Protein AF-A0ABF7QBK5-F1 (afdb_monomer_lite)

Secondary structure (DSSP, 8-state):
-----------------------------------------------EEPEEEEEE--SS--EE--SSS-EEEEEEEETTTTEEEEEEEETTS-EEEEEEEES---GGG-EE-TTS-EEEEEETTTTEEEEEETTEEEEEE-SS-------STTSSB-TTSSEEEESSPPEEEESS-TTTT-EEEE-SSSEEEE-SS-EEEE-SSEEEEEEEETTEEEE-S--EEPPTT-EEEEEEEETTEEEEEEES-GGGSEEEET--TTS--HHHHTTHHHHHHHSB--S--EEETTEEEEEEE-SS-TT-EEEEEEEETTEEEEEE-S-TTEEEEEEEEEE-TTS-EEEEEEEETT-SSTTPPEEEEEE-GGG--

Sequence (369 aa):
MSRRLRQSPMVPGAGKHVGLLWRLIRTACILSLGCIPDLALATTSAQSGLRLLWSSNLPGIPQFCYESEPAVIYMQYDAQRKTTSIFKGSLNGEEHLLATVSGNADVRSLSCSQDGRTIVAYDFFQQMLFVLRDTQLATYRLPRFHSFTRVGRYSFLSPDGRRITLPEKPVLVSGPDLMADIAVFPHERHNVFFMERHVYVDDARVIQRFVPAHDGWIKDGGEIRLPKDFSSTEIVRCGDREVASLVGVETSRYVALGDGSGAQDWLAQIGVRKLFRRYNVPFLINGDYGICAFPLLDHRRWRTTLGIARIDRTGVRTFSLPYPEFEVSNDNVSFSKDGCYLLLQGTWSGGEVSGNTHLLAVQVPECSR

Foldseek 3Di:
DDDDDDDDDDDDDDDDDDDDDDDDDDDDDDDDDDPPPPPPDPPPPDFQAWFFQDKDLDPADWDFAAQPATWIWFWDADPVQQKIWIWIAHSNGDIDTLDIGHHDWHSLQWAYAQNSFWTWTAHQVQQKIWIGGNRWIWIWHDPDRDDDDQLARQQAAANHRQEGEDLDDTHTDDTDCPCPRHAYDRDDDWGWHHDPAWIWTWPQQWIWIWGDDPVGIDTDDDTDGDPHPKTFSYWAAAAPWIKTQIPDDQLPRIATPPQPPPRDGVCVVLCVNVLVVQFRDARDFHYDLNKTKFFGHHPVHRQFGQWMWIGHNVGIDIHGYPDSQWGFPPRDWDARNVSFWIWTWTDGNDDPDPDRIMITIIGRVVPPD

Radius of gyration: 26.24 Å; chains: 1; bounding box: 82×82×64 Å

Structure (mmCIF, N/CA/C/O backbone):
data_AF-A0ABF7QBK5-F1
#
_entry.id   AF-A0ABF7QBK5-F1
#
loop_
_atom_site.group_PDB
_atom_site.id
_atom_site.type_symbol
_atom_site.label_atom_id
_atom_site.label_alt_id
_atom_site.label_comp_id
_atom_site.label_asym_id
_atom_site.label_entity_id
_atom_site.label_seq_id
_atom_site.pdbx_PDB_ins_code
_atom_site.Cartn_x
_atom_site.Cartn_y
_atom_site.Cartn_z
_atom_site.occupancy
_atom_site.B_iso_or_equiv
_atom_site.auth_seq_id
_atom_site.auth_comp_id
_atom_site.auth_asym_id
_atom_site.auth_atom_id
_atom_site.pdbx_PDB_model_num
ATOM 1 N N . MET A 1 1 ? 48.095 40.008 -24.737 1.00 36.91 1 MET A N 1
ATOM 2 C CA . MET A 1 1 ? 48.239 41.325 -25.398 1.00 36.91 1 MET A CA 1
ATOM 3 C C . MET A 1 1 ? 47.212 41.444 -26.523 1.00 36.91 1 MET A C 1
ATOM 5 O O . MET A 1 1 ? 47.091 40.507 -27.294 1.00 36.91 1 MET A O 1
ATOM 9 N N . SER A 1 2 ? 46.470 42.562 -26.534 1.00 34.88 2 SER A N 1
ATOM 10 C CA . SER A 1 2 ? 45.555 43.124 -27.562 1.00 34.88 2 SER A CA 1
ATOM 11 C C . SER A 1 2 ? 44.498 42.213 -28.210 1.00 34.88 2 SER A C 1
ATOM 13 O O . SER A 1 2 ? 44.783 41.463 -29.132 1.00 34.88 2 SER A O 1
ATOM 15 N N . ARG A 1 3 ? 43.250 42.193 -27.711 1.00 36.28 3 ARG A N 1
ATOM 16 C CA . ARG A 1 3 ? 42.108 43.086 -28.063 1.00 36.28 3 ARG A CA 1
ATOM 17 C C . ARG A 1 3 ? 41.890 43.300 -29.573 1.00 36.28 3 ARG A C 1
ATOM 19 O O . ARG A 1 3 ? 42.605 44.073 -30.200 1.00 36.28 3 ARG A O 1
ATOM 26 N N . ARG A 1 4 ? 40.776 42.765 -30.091 1.00 36.81 4 ARG A N 1
ATOM 27 C CA . ARG A 1 4 ? 39.977 43.409 -31.148 1.00 36.81 4 ARG A CA 1
ATOM 28 C C . ARG A 1 4 ? 38.516 43.479 -30.714 1.00 36.81 4 ARG A C 1
ATOM 30 O O . ARG A 1 4 ? 37.865 42.462 -30.504 1.00 36.81 4 ARG A O 1
ATOM 37 N N . LEU A 1 5 ? 38.060 44.716 -30.562 1.00 36.06 5 LEU A N 1
ATOM 38 C CA . LEU A 1 5 ? 36.674 45.132 -30.396 1.00 36.06 5 LEU A CA 1
ATOM 39 C C . LEU A 1 5 ? 35.932 44.959 -31.729 1.00 36.06 5 LEU A C 1
ATOM 41 O O . LEU A 1 5 ? 36.461 45.330 -32.776 1.00 36.06 5 LEU A O 1
ATOM 45 N N . ARG A 1 6 ? 34.694 44.462 -31.683 1.00 40.03 6 ARG A N 1
ATOM 46 C CA . ARG A 1 6 ? 33.680 44.739 -32.706 1.00 40.03 6 ARG A CA 1
ATOM 47 C C . ARG A 1 6 ? 32.556 45.525 -32.041 1.00 40.03 6 ARG A C 1
ATOM 49 O O . ARG A 1 6 ? 31.925 45.040 -31.110 1.00 40.03 6 ARG A O 1
ATOM 56 N N . GLN A 1 7 ? 32.371 46.748 -32.519 1.00 39.72 7 GLN A N 1
ATOM 57 C CA . GLN A 1 7 ? 31.198 47.591 -32.308 1.00 39.72 7 GLN A CA 1
ATOM 58 C C . GLN A 1 7 ? 30.203 47.354 -33.450 1.00 39.72 7 GLN A C 1
ATOM 60 O O . GLN A 1 7 ? 30.639 47.094 -34.572 1.00 39.72 7 GLN A O 1
ATOM 65 N N . SER A 1 8 ? 28.905 47.498 -33.167 1.00 35.09 8 SER A N 1
ATOM 66 C CA . SER A 1 8 ? 27.830 48.054 -34.025 1.00 35.09 8 SER A CA 1
ATOM 67 C C . SER A 1 8 ? 26.482 47.933 -33.271 1.00 35.09 8 SER A C 1
ATOM 69 O O . SER A 1 8 ? 26.400 47.114 -32.359 1.00 35.09 8 SER A O 1
ATOM 71 N N . PRO A 1 9 ? 25.433 48.717 -33.584 1.00 47.59 9 PRO A N 1
ATOM 72 C CA . PRO A 1 9 ? 25.274 50.110 -33.163 1.00 47.59 9 PRO A CA 1
ATOM 73 C C . PRO A 1 9 ? 23.938 50.369 -32.420 1.00 47.59 9 PRO A C 1
ATOM 75 O O . PRO A 1 9 ? 23.025 49.548 -32.416 1.00 47.59 9 PRO A O 1
ATOM 78 N N . MET A 1 10 ? 23.826 51.554 -31.811 1.00 36.75 10 MET A N 1
ATOM 79 C CA . MET A 1 10 ? 22.555 52.198 -31.437 1.00 36.75 10 MET A CA 1
ATOM 80 C C . MET A 1 10 ? 21.819 52.713 -32.684 1.00 36.75 10 MET A C 1
ATOM 82 O O . MET A 1 10 ? 22.488 53.112 -33.632 1.00 36.75 10 MET A O 1
ATOM 86 N N . VAL A 1 11 ? 20.482 52.811 -32.625 1.00 38.06 11 VAL A N 1
ATOM 87 C CA . VAL A 1 11 ? 19.669 54.011 -32.962 1.00 38.06 11 VAL A CA 1
ATOM 88 C C . VAL A 1 11 ? 18.176 53.741 -32.630 1.00 38.06 11 VAL A C 1
ATOM 90 O O . VAL A 1 11 ? 17.769 52.580 -32.596 1.00 38.06 11 VAL A O 1
ATOM 93 N N . PRO A 1 12 ? 17.381 54.784 -32.299 1.00 48.56 12 PRO A N 1
ATOM 94 C CA . PRO A 1 12 ? 16.174 54.726 -31.471 1.00 48.56 12 PRO A CA 1
ATOM 95 C C . PRO A 1 12 ? 14.869 54.932 -32.266 1.00 48.56 12 PRO A C 1
ATOM 97 O O . PRO A 1 12 ? 14.894 55.254 -33.450 1.00 48.56 12 PRO A O 1
ATOM 100 N N . GLY A 1 13 ? 13.713 54.833 -31.599 1.00 32.44 13 GLY A N 1
ATOM 101 C CA . GLY A 1 13 ? 12.440 55.242 -32.201 1.00 32.44 13 GLY A CA 1
ATOM 102 C C . GLY A 1 13 ? 11.237 55.106 -31.276 1.00 32.44 13 GLY A C 1
ATOM 103 O O . GLY A 1 13 ? 10.595 54.064 -31.230 1.00 32.44 13 GLY A O 1
ATOM 104 N N . ALA A 1 14 ? 10.926 56.180 -30.552 1.00 40.38 14 ALA A N 1
ATOM 105 C CA . ALA A 1 14 ? 9.641 56.383 -29.897 1.00 40.38 14 ALA A CA 1
ATOM 106 C C . ALA A 1 14 ? 8.561 56.727 -30.940 1.00 40.38 14 ALA A C 1
ATOM 108 O O . ALA A 1 14 ? 8.808 57.527 -31.839 1.00 40.38 14 ALA A O 1
ATOM 109 N N . GLY A 1 15 ? 7.349 56.191 -30.779 1.00 32.03 15 GLY A N 1
ATOM 110 C CA . GLY A 1 15 ? 6.191 56.537 -31.606 1.00 32.03 15 GLY A CA 1
ATOM 111 C C . GLY A 1 15 ? 4.880 56.169 -30.917 1.00 32.03 15 GLY A C 1
ATOM 112 O O . GLY A 1 15 ? 4.504 55.005 -30.856 1.00 32.03 15 GLY A O 1
ATOM 113 N N . LYS A 1 16 ? 4.217 57.186 -30.361 1.00 40.16 16 LYS A N 1
ATOM 114 C CA . LYS A 1 16 ? 2.877 57.166 -29.755 1.00 40.16 16 LYS A CA 1
ATOM 115 C C . LYS A 1 16 ? 1.810 56.838 -30.805 1.00 40.16 16 LYS A C 1
ATOM 117 O O . LYS A 1 16 ? 1.904 57.405 -31.881 1.00 40.16 16 LYS A O 1
ATOM 122 N N . HIS A 1 17 ? 0.734 56.132 -30.442 1.00 36.12 17 HIS A N 1
ATOM 123 C CA . HIS A 1 17 ? -0.619 56.469 -30.913 1.00 36.12 17 HIS A CA 1
ATOM 124 C C . HIS A 1 17 ? -1.699 56.053 -29.901 1.00 36.12 17 HIS A C 1
ATOM 126 O O . HIS A 1 17 ? -1.786 54.909 -29.466 1.00 36.12 17 HIS A O 1
ATOM 132 N N . VAL A 1 18 ? -2.499 57.053 -29.537 1.00 37.97 18 VAL A N 1
ATOM 133 C CA . VAL A 1 18 ? -3.749 57.026 -28.770 1.00 37.97 18 VAL A CA 1
ATOM 134 C C . VAL A 1 18 ? -4.895 57.179 -29.782 1.00 37.97 18 VAL A C 1
ATOM 136 O O . VAL A 1 18 ? -4.751 57.957 -30.722 1.00 37.97 18 VAL A O 1
ATOM 139 N N . GLY A 1 19 ? -6.025 56.494 -29.574 1.00 31.19 19 GLY A N 1
ATOM 140 C CA . GLY A 1 19 ? -7.278 56.668 -30.337 1.00 31.19 19 GLY A CA 1
ATOM 141 C C . GLY A 1 19 ? -8.153 55.410 -30.238 1.00 31.19 19 GLY A C 1
ATOM 142 O O . GLY A 1 19 ? -7.860 54.425 -30.895 1.00 31.19 19 GLY A O 1
ATOM 143 N N . LEU A 1 20 ? -9.024 55.245 -29.239 1.00 34.94 20 LEU A N 1
ATOM 144 C CA . LEU A 1 20 ? -10.363 55.827 -29.043 1.00 34.94 20 LEU A CA 1
ATOM 145 C C . LEU A 1 20 ? -11.452 55.282 -30.002 1.00 34.94 20 LEU A C 1
ATOM 147 O O . LEU A 1 20 ? -11.427 55.553 -31.193 1.00 34.94 20 LEU A O 1
ATOM 151 N N . LEU A 1 21 ? -12.439 54.608 -29.386 1.00 34.03 21 LEU A N 1
ATOM 152 C CA . LEU A 1 21 ? -13.865 54.486 -29.743 1.00 34.03 21 LEU A CA 1
ATOM 153 C C . LEU A 1 21 ? -14.265 53.991 -31.146 1.00 34.03 21 LEU A C 1
ATOM 155 O O . LEU A 1 21 ? -14.197 54.762 -32.085 1.00 34.03 21 LEU A O 1
ATOM 159 N N . TRP A 1 22 ? -14.943 52.835 -31.220 1.00 28.66 22 TRP A N 1
ATOM 160 C CA . TRP A 1 22 ? -16.208 52.690 -31.967 1.00 28.66 22 TRP A CA 1
ATOM 161 C C . TRP A 1 22 ? -17.151 51.720 -31.230 1.00 28.66 22 TRP A C 1
ATOM 163 O O . TRP A 1 22 ? -16.751 50.661 -30.750 1.00 28.66 22 TRP A O 1
ATOM 173 N N . ARG A 1 23 ? -18.405 52.153 -31.075 1.00 36.84 23 ARG A N 1
ATOM 174 C CA . ARG A 1 23 ? -19.515 51.527 -30.342 1.00 36.84 23 ARG A CA 1
ATOM 175 C C . ARG A 1 23 ? -20.444 50.772 -31.312 1.00 36.84 23 ARG A C 1
ATOM 177 O O . ARG A 1 23 ? -20.723 51.284 -32.384 1.00 36.84 23 ARG A O 1
ATOM 184 N N . LEU A 1 24 ? -21.027 49.676 -30.807 1.00 35.66 24 LEU A N 1
ATOM 185 C CA . LEU A 1 24 ? -22.428 49.218 -30.954 1.00 35.66 24 LEU A CA 1
ATOM 186 C C . LEU A 1 24 ? -23.030 48.891 -32.343 1.00 35.66 24 LEU A C 1
ATOM 188 O O . LEU A 1 24 ? -23.417 49.793 -33.073 1.00 35.66 24 LEU A O 1
ATOM 192 N N . ILE A 1 25 ? -23.374 47.605 -32.532 1.00 39.72 25 ILE A N 1
ATOM 193 C CA . ILE A 1 25 ? -24.639 47.109 -33.136 1.00 39.72 25 ILE A CA 1
ATOM 194 C C . ILE A 1 25 ? -25.076 45.874 -32.305 1.00 39.72 25 ILE A C 1
ATOM 196 O O . ILE A 1 25 ? -24.411 44.846 -32.343 1.00 39.72 25 ILE A O 1
ATOM 200 N N . ARG A 1 26 ? -25.909 46.029 -31.259 1.00 35.19 26 ARG A N 1
ATOM 201 C CA . ARG A 1 26 ? -27.346 45.644 -31.151 1.00 35.19 26 ARG A CA 1
ATOM 202 C C . ARG A 1 26 ? -27.804 44.453 -32.028 1.00 35.19 26 ARG A C 1
ATOM 204 O O . ARG A 1 26 ? -27.865 44.591 -33.235 1.00 35.19 26 ARG A O 1
ATOM 211 N N . THR A 1 27 ? -28.010 43.252 -31.469 1.00 43.38 27 THR A N 1
ATOM 212 C CA . THR A 1 27 ? -29.278 42.685 -30.916 1.00 43.38 27 THR A CA 1
ATOM 213 C C . THR A 1 27 ? -30.219 42.029 -31.951 1.00 43.38 27 THR A C 1
ATOM 215 O O . THR A 1 27 ? -30.878 42.755 -32.683 1.00 43.38 27 THR A O 1
ATOM 218 N N . ALA A 1 28 ? -30.342 40.685 -31.916 1.00 36.06 28 ALA A N 1
ATOM 219 C CA . ALA A 1 28 ? -31.560 39.847 -32.116 1.00 36.06 28 ALA A CA 1
ATOM 220 C C . ALA A 1 28 ? -31.147 38.345 -32.184 1.00 36.06 28 ALA A C 1
ATOM 222 O O . ALA A 1 28 ? -30.473 37.948 -33.124 1.00 36.06 28 ALA A O 1
ATOM 223 N N . CYS A 1 29 ? -31.221 37.548 -31.106 1.00 38.44 29 CYS A N 1
ATOM 224 C CA . CYS A 1 29 ? -32.334 36.661 -30.687 1.00 38.44 29 CYS A CA 1
ATOM 225 C C . CYS A 1 29 ? -32.932 35.756 -31.784 1.00 38.44 29 CYS A C 1
ATOM 227 O O . CYS A 1 29 ? -33.581 36.284 -32.673 1.00 38.44 29 CYS A O 1
ATOM 229 N N . ILE A 1 30 ? -32.768 34.426 -31.634 1.00 41.78 30 ILE A N 1
ATOM 230 C CA . ILE A 1 30 ? -33.710 33.295 -31.879 1.00 41.78 30 ILE A CA 1
ATOM 231 C C . ILE A 1 30 ? -32.937 32.014 -31.462 1.00 41.78 30 ILE A C 1
ATOM 233 O O . ILE A 1 30 ? -31.936 31.666 -32.072 1.00 41.78 30 ILE A O 1
ATOM 237 N N . LEU A 1 31 ? -33.139 31.502 -30.242 1.00 43.53 31 LEU A N 1
ATOM 238 C CA . LEU A 1 31 ? -33.998 30.346 -29.926 1.00 43.53 31 LEU A CA 1
ATOM 239 C C . LEU A 1 31 ? -33.575 29.031 -30.613 1.00 43.53 31 LEU A C 1
ATOM 241 O O . LEU A 1 31 ? -34.083 28.678 -31.670 1.00 43.53 31 LEU A O 1
ATOM 245 N N . SER A 1 32 ? -32.758 28.242 -29.914 1.00 44.19 32 SER A N 1
ATOM 246 C CA . SER A 1 32 ? -32.870 26.780 -29.939 1.00 44.19 32 SER A CA 1
ATOM 247 C C . SER A 1 32 ? -32.580 26.228 -28.545 1.00 44.19 32 SER A C 1
ATOM 249 O O . SER A 1 32 ? -31.511 26.443 -27.976 1.00 44.19 32 SER A O 1
ATOM 251 N N . LEU A 1 33 ? -33.613 25.591 -27.997 1.00 42.03 33 LEU A N 1
ATOM 252 C CA . LEU A 1 33 ? -33.697 24.932 -26.703 1.00 42.03 33 LEU A CA 1
ATOM 253 C C . LEU A 1 33 ? -32.572 23.909 -26.488 1.00 42.03 33 LEU A C 1
ATOM 255 O O . LEU A 1 33 ? -32.222 23.185 -27.416 1.00 42.03 33 LEU A O 1
ATOM 259 N N . GLY A 1 34 ? -32.107 23.784 -25.239 1.00 36.25 34 GLY A N 1
ATOM 260 C CA . GLY A 1 34 ? -31.361 22.600 -24.801 1.00 36.25 34 GLY A CA 1
ATOM 261 C C . GLY A 1 34 ? -30.122 22.825 -23.935 1.00 36.25 34 GLY A C 1
ATOM 262 O O . GLY A 1 34 ? -29.216 22.004 -23.995 1.00 36.25 34 GLY A O 1
ATOM 263 N N . CYS A 1 35 ? -30.037 23.887 -23.125 1.00 34.88 35 CYS A N 1
ATOM 264 C CA . CYS A 1 35 ? -29.053 23.903 -22.038 1.00 34.88 35 CYS A CA 1
ATOM 265 C C . CYS A 1 35 ? -29.512 22.930 -20.945 1.00 34.88 35 CYS A C 1
ATOM 267 O O . CYS A 1 35 ? -30.321 23.300 -20.098 1.00 34.88 35 CYS A O 1
ATOM 269 N N . ILE A 1 36 ? -29.012 21.693 -20.972 1.00 42.78 36 ILE A N 1
ATOM 270 C CA . ILE A 1 36 ? -29.001 20.817 -19.796 1.00 42.78 36 ILE A CA 1
ATOM 271 C C . ILE A 1 36 ? -27.968 21.417 -18.834 1.00 42.78 36 ILE A C 1
ATOM 273 O O . ILE A 1 36 ? -26.786 21.465 -19.185 1.00 42.78 36 ILE A O 1
ATOM 277 N N . PRO A 1 37 ? -28.353 21.919 -17.650 1.00 42.19 37 PRO A N 1
ATOM 278 C CA . PRO A 1 37 ? -27.392 22.389 -16.677 1.00 42.19 37 PRO A CA 1
ATOM 279 C C . PRO A 1 37 ? -26.986 21.202 -15.801 1.00 42.19 37 PRO A C 1
ATOM 281 O O . PRO A 1 37 ? -27.376 21.140 -14.645 1.00 42.19 37 PRO A O 1
ATOM 284 N N . ASP A 1 38 ? -26.167 20.284 -16.311 1.00 38.72 38 ASP A N 1
ATOM 285 C CA . ASP A 1 38 ? -25.455 19.331 -15.443 1.00 38.72 38 ASP A CA 1
ATOM 286 C C . ASP A 1 38 ? -24.134 19.950 -14.968 1.00 38.72 38 ASP A C 1
ATOM 288 O O . ASP A 1 38 ? -23.046 19.390 -15.063 1.00 38.72 38 ASP A O 1
ATOM 292 N N . LEU A 1 39 ? -24.234 21.159 -14.414 1.00 39.41 39 LEU A N 1
ATOM 293 C CA . LEU A 1 39 ? -23.298 21.604 -13.394 1.00 39.41 39 LEU A CA 1
ATOM 294 C C . LEU A 1 39 ? -23.852 21.072 -12.081 1.00 39.41 39 LEU A C 1
ATOM 296 O O . LEU A 1 39 ? -24.553 21.774 -11.351 1.00 39.41 39 LEU A O 1
ATOM 300 N N . ALA A 1 40 ? -23.526 19.810 -11.799 1.00 40.81 40 ALA A N 1
ATOM 301 C CA . ALA A 1 40 ? -23.544 19.274 -10.452 1.00 40.81 40 ALA A CA 1
ATOM 302 C C . ALA A 1 40 ? -22.624 20.163 -9.603 1.00 40.81 40 ALA A C 1
ATOM 304 O O . ALA A 1 40 ? -21.411 19.970 -9.502 1.00 40.81 40 ALA A O 1
ATOM 305 N N . LEU A 1 41 ? -23.213 21.221 -9.051 1.00 36.75 41 LEU A N 1
ATOM 306 C CA . LEU A 1 41 ? -22.676 21.950 -7.925 1.00 36.75 41 LEU A CA 1
ATOM 307 C C . LEU A 1 41 ? -22.353 20.889 -6.885 1.00 36.75 41 LEU A C 1
ATOM 309 O O . LEU A 1 41 ? -23.255 20.219 -6.389 1.00 36.75 41 LEU A O 1
ATOM 313 N N . ALA A 1 42 ? -21.061 20.725 -6.601 1.00 39.31 42 ALA A N 1
ATOM 314 C CA . ALA A 1 42 ? -20.591 20.053 -5.407 1.00 39.31 42 ALA A CA 1
ATOM 315 C C . ALA A 1 42 ? -21.228 20.782 -4.222 1.00 39.31 42 ALA A C 1
ATOM 317 O O . ALA A 1 42 ? -20.712 21.791 -3.732 1.00 39.31 42 ALA A O 1
ATOM 318 N N . THR A 1 43 ? -22.413 20.320 -3.836 1.00 36.03 43 THR A N 1
ATOM 319 C CA . THR A 1 43 ? -23.043 20.634 -2.575 1.00 36.03 43 THR A CA 1
ATOM 320 C C . THR A 1 43 ? -21.987 20.356 -1.525 1.00 36.03 43 THR A C 1
ATOM 322 O O . THR A 1 43 ? -21.327 19.317 -1.537 1.00 36.03 43 THR A O 1
ATOM 325 N N . THR A 1 44 ? -21.762 21.331 -0.652 1.00 40.75 44 THR A N 1
ATOM 326 C CA . THR A 1 44 ? -21.064 21.122 0.611 1.00 40.75 44 THR A CA 1
ATOM 327 C C . THR A 1 44 ? -21.839 20.049 1.363 1.00 40.75 44 THR A C 1
ATOM 329 O O . THR A 1 44 ? -22.769 20.360 2.105 1.00 40.75 44 THR A O 1
ATOM 332 N N . SER A 1 45 ? -21.530 18.783 1.082 1.00 46.34 45 SER A N 1
ATOM 333 C CA . SER A 1 45 ? -22.102 17.639 1.765 1.00 46.34 45 SER A CA 1
ATOM 334 C C . SER A 1 45 ? -21.797 17.832 3.240 1.00 46.34 45 SER A C 1
ATOM 336 O O . SER A 1 45 ? -20.640 18.082 3.596 1.00 46.34 45 SER A O 1
ATOM 338 N N . ALA A 1 46 ? -22.825 17.765 4.086 1.00 52.19 46 ALA A N 1
ATOM 339 C CA . ALA A 1 46 ? -22.629 17.671 5.524 1.00 52.19 46 ALA A CA 1
ATOM 340 C C . ALA A 1 46 ? -21.545 16.613 5.783 1.00 52.19 46 ALA A C 1
ATOM 342 O O . ALA A 1 46 ? -21.612 15.525 5.209 1.00 52.19 46 ALA A O 1
ATOM 343 N N . GLN A 1 47 ? -20.508 16.961 6.551 1.00 58.94 47 GLN A N 1
ATOM 344 C CA . GLN A 1 47 ? -19.452 16.008 6.879 1.00 58.94 47 GLN A CA 1
ATOM 345 C C . GLN A 1 47 ? -20.095 14.839 7.622 1.00 58.94 47 GLN A C 1
ATOM 347 O O . GLN A 1 47 ? -20.588 14.995 8.738 1.00 58.94 47 GLN A O 1
ATOM 352 N N . SER A 1 48 ? -20.127 13.679 6.977 1.00 70.25 48 SER A N 1
ATOM 353 C CA . SER A 1 48 ? -20.539 12.429 7.597 1.00 70.25 48 SER A CA 1
ATOM 354 C C . SER A 1 48 ? -19.462 12.036 8.607 1.00 70.25 48 SER A C 1
ATOM 356 O O . SER A 1 48 ? -18.300 11.851 8.234 1.00 70.25 48 SER A O 1
ATOM 358 N N . GLY A 1 49 ? -19.833 11.981 9.886 1.00 78.06 49 GLY A N 1
ATOM 359 C CA . GLY A 1 49 ? -18.903 11.678 10.972 1.00 78.06 49 GLY A CA 1
ATOM 360 C C . GLY A 1 49 ? -18.525 10.206 10.986 1.00 78.06 49 GLY A C 1
ATOM 361 O O . GLY A 1 49 ? -19.401 9.347 11.014 1.00 78.06 49 GLY A O 1
ATOM 362 N N . LEU A 1 50 ? -17.228 9.911 10.965 1.00 83.19 50 LEU A N 1
ATOM 363 C CA . LEU A 1 50 ? -16.724 8.542 11.079 1.00 83.19 50 LEU A CA 1
ATOM 364 C C . LEU A 1 50 ? -17.016 7.990 12.480 1.00 83.19 50 LEU A C 1
ATOM 366 O O . LEU A 1 50 ? -16.953 8.725 13.464 1.00 83.19 50 LEU A O 1
ATOM 370 N N . ARG A 1 51 ? -17.302 6.690 12.586 1.00 83.75 51 ARG A N 1
ATOM 371 C CA . ARG A 1 51 ? -17.546 6.014 13.872 1.00 83.75 51 ARG A CA 1
ATOM 372 C C . ARG A 1 51 ? -16.367 5.126 14.243 1.00 83.75 51 ARG A C 1
ATOM 374 O O . ARG A 1 51 ? -15.990 4.280 13.441 1.00 83.75 51 ARG A O 1
ATOM 381 N N . LEU A 1 52 ? -15.833 5.244 15.459 1.00 82.94 52 LEU A N 1
ATOM 382 C CA . LEU A 1 52 ? -14.829 4.294 15.946 1.00 82.94 52 LEU A CA 1
ATOM 383 C C . LEU A 1 52 ? -15.423 2.895 16.090 1.00 82.94 52 LEU A C 1
ATOM 385 O O . LEU A 1 52 ? -16.465 2.723 16.725 1.00 82.94 52 LEU A O 1
ATOM 389 N N . LEU A 1 53 ? -14.737 1.909 15.520 1.00 82.38 53 LEU A N 1
ATOM 390 C CA . LEU A 1 53 ? -15.041 0.496 15.720 1.00 82.38 53 LEU A CA 1
ATOM 391 C C . LEU A 1 53 ? -14.026 -0.156 16.644 1.00 82.38 53 LEU A C 1
ATOM 393 O O . LEU A 1 53 ? -14.396 -0.895 17.549 1.00 82.38 53 LEU A O 1
ATOM 397 N N . TRP A 1 54 ? -12.751 0.132 16.406 1.00 80.88 54 TRP A N 1
ATOM 398 C CA . TRP A 1 54 ? -11.660 -0.539 17.083 1.00 80.88 54 TRP A CA 1
ATOM 399 C C . TRP A 1 54 ? -10.435 0.364 17.146 1.00 80.88 54 TRP A C 1
ATOM 401 O O . TRP A 1 54 ? -10.164 1.135 16.221 1.00 80.88 54 TRP A O 1
ATOM 411 N N . SER A 1 55 ? -9.698 0.257 18.249 1.00 81.25 55 SER A N 1
ATOM 412 C CA . SER A 1 55 ? -8.419 0.928 18.437 1.00 81.25 55 SER A CA 1
ATOM 413 C C . SER A 1 55 ? -7.407 -0.015 19.068 1.00 81.25 55 SER A C 1
ATOM 415 O O . SER A 1 55 ? -7.755 -0.722 20.013 1.00 81.25 55 SER A O 1
ATOM 417 N N . SER A 1 56 ? -6.156 0.021 18.616 1.00 78.25 56 SER A N 1
ATOM 418 C CA . SER A 1 56 ? -5.082 -0.778 19.212 1.00 78.25 56 SER A CA 1
ATOM 419 C C . SER A 1 56 ? -3.728 -0.067 19.170 1.00 78.25 56 SER A C 1
ATOM 421 O O . SER A 1 56 ? -3.501 0.817 18.343 1.00 78.25 56 SER A O 1
ATOM 423 N N . ASN A 1 57 ? -2.823 -0.472 20.064 1.00 77.25 57 ASN A N 1
ATOM 424 C CA . ASN A 1 57 ? -1.441 0.013 20.164 1.00 77.25 57 ASN A CA 1
ATOM 425 C C . ASN A 1 57 ? -0.483 -0.893 19.374 1.00 77.25 57 ASN A C 1
ATOM 427 O O . ASN A 1 57 ? 0.592 -1.247 19.861 1.00 77.25 57 ASN A O 1
ATOM 431 N N . LEU A 1 58 ? -0.904 -1.345 18.189 1.00 71.88 58 LEU A N 1
ATOM 432 C CA . LEU A 1 58 ? -0.122 -2.304 17.414 1.00 71.88 58 LEU A CA 1
ATOM 433 C C . LEU A 1 58 ? 1.205 -1.689 16.954 1.00 71.88 58 LEU A C 1
ATOM 435 O O . LEU A 1 58 ? 1.213 -0.575 16.421 1.00 71.88 58 LEU A O 1
ATOM 439 N N . PRO A 1 59 ? 2.329 -2.411 17.104 1.00 70.38 59 PRO A N 1
ATOM 440 C CA . PRO A 1 59 ? 3.586 -1.990 16.513 1.00 70.38 59 PRO A CA 1
ATOM 441 C C . PRO A 1 59 ? 3.534 -2.106 14.980 1.00 70.38 59 PRO A C 1
ATOM 443 O O . PRO A 1 59 ? 2.838 -2.950 14.414 1.00 70.38 59 PRO A O 1
ATOM 446 N N . GLY A 1 60 ? 4.327 -1.278 14.297 1.00 73.62 60 GLY A N 1
ATOM 447 C CA . GLY A 1 60 ? 4.506 -1.342 12.844 1.00 73.62 60 GLY A CA 1
ATOM 448 C C . GLY A 1 60 ? 3.517 -0.499 12.031 1.00 73.62 60 GLY A C 1
ATOM 449 O O . GLY A 1 60 ? 2.944 0.468 12.529 1.00 73.62 60 GLY A O 1
ATOM 450 N N . ILE A 1 61 ? 3.387 -0.831 10.740 1.00 81.12 61 ILE A N 1
ATOM 451 C CA . ILE A 1 61 ? 2.528 -0.128 9.772 1.00 81.12 61 ILE A CA 1
ATOM 452 C C . ILE A 1 61 ? 1.435 -1.103 9.296 1.00 81.12 61 ILE A C 1
ATOM 454 O O . ILE A 1 61 ? 1.660 -1.855 8.339 1.00 81.12 61 ILE A O 1
ATOM 458 N N . PRO A 1 62 ? 0.282 -1.136 9.983 1.00 87.81 62 PRO A N 1
ATOM 459 C CA . PRO A 1 62 ? -0.808 -2.064 9.701 1.00 87.81 62 PRO A CA 1
ATOM 460 C C . PRO A 1 62 ? -1.426 -1.780 8.330 1.00 87.81 62 PRO A C 1
ATOM 462 O O . PRO A 1 62 ? -1.507 -0.630 7.897 1.00 87.81 62 PRO A O 1
ATOM 465 N N . GLN A 1 63 ? -1.873 -2.827 7.640 1.00 89.62 63 GLN A N 1
ATOM 466 C CA . GLN A 1 63 ? -2.449 -2.720 6.296 1.00 89.62 63 GLN A CA 1
ATOM 467 C C . GLN A 1 63 ? -3.650 -3.636 6.139 1.00 89.62 63 GLN A C 1
ATOM 469 O O . GLN A 1 63 ? -3.616 -4.771 6.607 1.00 89.62 63 GLN A O 1
ATOM 474 N N . PHE A 1 64 ? -4.676 -3.179 5.421 1.00 92.56 64 PHE A N 1
ATOM 475 C CA . PHE A 1 64 ? -5.759 -4.061 4.997 1.00 92.56 64 PHE A CA 1
ATOM 476 C C . PHE A 1 64 ? -5.220 -5.207 4.137 1.00 92.56 64 PHE A C 1
ATOM 478 O O . PHE A 1 64 ? -4.551 -4.977 3.130 1.00 92.56 64 PHE A O 1
ATOM 485 N N . CYS A 1 65 ? -5.543 -6.436 4.530 1.00 94.12 65 CYS A N 1
ATOM 486 C CA . CYS A 1 65 ? -5.144 -7.647 3.828 1.00 94.12 65 CYS A CA 1
ATOM 487 C C . CYS A 1 65 ? -6.124 -8.775 4.149 1.00 94.12 65 CYS A C 1
ATOM 489 O O . CYS A 1 65 ? -6.100 -9.376 5.227 1.00 94.12 65 CYS A O 1
ATOM 491 N N . TYR A 1 66 ? -7.042 -9.021 3.225 1.00 94.75 66 TYR A N 1
ATOM 492 C CA . TYR A 1 66 ? -8.114 -9.988 3.406 1.00 94.75 66 TYR A CA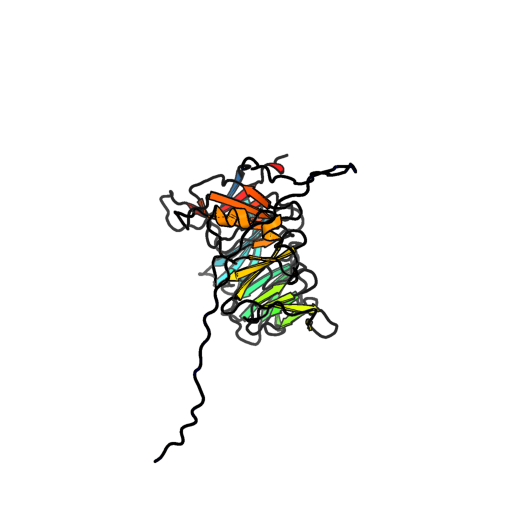 1
ATOM 493 C C . TYR A 1 66 ? -8.722 -10.376 2.068 1.00 94.75 66 TYR A C 1
ATOM 495 O O . TYR A 1 66 ? -8.587 -9.628 1.108 1.00 94.75 66 TYR A O 1
ATOM 503 N N . GLU A 1 67 ? -9.406 -11.515 2.009 1.00 93.12 67 GLU A N 1
ATOM 504 C CA . GLU A 1 67 ? -10.159 -11.942 0.829 1.00 93.12 67 GLU A CA 1
ATOM 505 C C . GLU A 1 67 ? -11.580 -11.373 0.881 1.00 93.12 67 GLU A C 1
ATOM 507 O O . GLU A 1 67 ? -11.920 -10.500 0.076 1.00 93.12 67 GLU A O 1
ATOM 512 N N . SER A 1 68 ? -12.348 -11.799 1.889 1.00 90.56 68 SER A N 1
ATOM 513 C CA . SER A 1 68 ? -13.764 -11.480 2.093 1.00 90.56 68 SER A CA 1
ATOM 514 C C . SER A 1 68 ? -14.003 -10.525 3.268 1.00 90.56 68 SER A C 1
ATOM 516 O O . SER A 1 68 ? -14.489 -9.415 3.066 1.00 90.56 68 SER A O 1
ATOM 518 N N . GLU A 1 69 ? -13.641 -10.930 4.485 1.00 92.88 69 GLU A N 1
ATOM 519 C CA . GLU A 1 69 ? -13.917 -10.167 5.706 1.00 92.88 69 GLU A CA 1
ATOM 520 C C . GLU A 1 69 ? -12.807 -9.157 6.027 1.00 92.88 69 GLU A C 1
ATOM 522 O O . GLU A 1 69 ? -11.636 -9.547 6.046 1.00 92.88 69 GLU A O 1
ATOM 527 N N . PRO A 1 70 ? -13.138 -7.882 6.318 1.00 92.25 70 PRO A N 1
ATOM 528 C CA . PRO A 1 70 ? -12.151 -6.858 6.637 1.00 92.25 70 PRO A CA 1
ATOM 529 C C . PRO A 1 70 ? -11.204 -7.277 7.762 1.00 92.25 70 PRO A C 1
ATOM 531 O O . PRO A 1 70 ? -11.604 -7.493 8.907 1.00 92.25 70 PRO A O 1
ATOM 534 N N . ALA A 1 71 ? -9.920 -7.339 7.426 1.00 93.44 71 ALA A N 1
ATOM 535 C CA . ALA A 1 71 ? -8.856 -7.644 8.365 1.00 93.44 71 ALA A CA 1
ATOM 536 C C . ALA A 1 71 ? -7.588 -6.872 8.009 1.00 93.44 71 ALA A C 1
ATOM 538 O O . ALA A 1 71 ? -7.369 -6.470 6.859 1.00 93.44 71 ALA A O 1
ATOM 539 N N . VAL A 1 72 ? -6.747 -6.684 9.014 1.00 93.06 72 VAL A N 1
ATOM 540 C CA . VAL A 1 72 ? -5.456 -6.020 8.900 1.00 93.06 72 VAL A CA 1
ATOM 541 C C . VAL A 1 72 ? -4.335 -6.998 9.179 1.00 93.06 72 VAL A C 1
ATOM 543 O O . VAL A 1 72 ? -4.488 -7.906 9.987 1.00 93.06 72 VAL A O 1
ATOM 546 N N . ILE A 1 73 ? -3.193 -6.792 8.540 1.00 93.88 73 ILE A N 1
ATOM 547 C CA . ILE A 1 73 ? -1.953 -7.482 8.884 1.00 93.88 73 ILE A CA 1
ATOM 548 C C . ILE A 1 73 ? -0.947 -6.503 9.466 1.00 93.88 73 ILE A C 1
ATOM 550 O O . ILE A 1 73 ? -0.922 -5.327 9.097 1.00 93.88 73 ILE A O 1
ATOM 554 N N . TYR A 1 74 ? -0.110 -7.000 10.365 1.00 92.69 74 TYR A N 1
ATOM 555 C CA . TYR A 1 74 ? 0.978 -6.250 10.984 1.00 92.69 74 TYR A CA 1
ATOM 556 C C . TYR A 1 74 ? 2.097 -7.201 11.416 1.00 92.69 74 TYR A C 1
ATOM 558 O O . TYR A 1 74 ? 1.941 -8.425 11.404 1.00 92.69 74 TYR A O 1
ATOM 566 N N . MET A 1 75 ? 3.245 -6.627 11.773 1.00 93.12 75 MET A N 1
ATOM 567 C CA . MET A 1 75 ? 4.412 -7.372 12.235 1.00 93.12 75 MET A CA 1
ATOM 568 C C . MET A 1 75 ? 4.810 -6.956 13.641 1.00 93.12 75 MET A C 1
ATOM 570 O O . MET A 1 75 ? 4.773 -5.776 13.985 1.00 93.12 75 MET A O 1
ATOM 574 N N . GLN A 1 76 ? 5.272 -7.927 14.419 1.00 93.12 76 GLN A N 1
ATOM 575 C CA . GLN A 1 76 ? 5.818 -7.708 15.750 1.00 93.12 76 GLN A CA 1
ATOM 576 C C . GLN A 1 76 ? 7.160 -8.420 15.881 1.00 93.12 76 GLN A C 1
ATOM 578 O O . GLN A 1 76 ? 7.258 -9.623 15.645 1.00 93.12 76 GLN A O 1
ATOM 583 N N . TYR A 1 77 ? 8.191 -7.673 16.269 1.00 93.19 77 TYR A N 1
ATOM 584 C CA . TYR A 1 77 ? 9.519 -8.218 16.527 1.00 93.19 77 TYR A CA 1
ATOM 585 C C . TYR A 1 77 ? 9.683 -8.572 18.009 1.00 93.19 77 TYR A C 1
ATOM 587 O O . TYR A 1 77 ? 9.488 -7.728 18.884 1.00 93.19 77 TYR A O 1
AT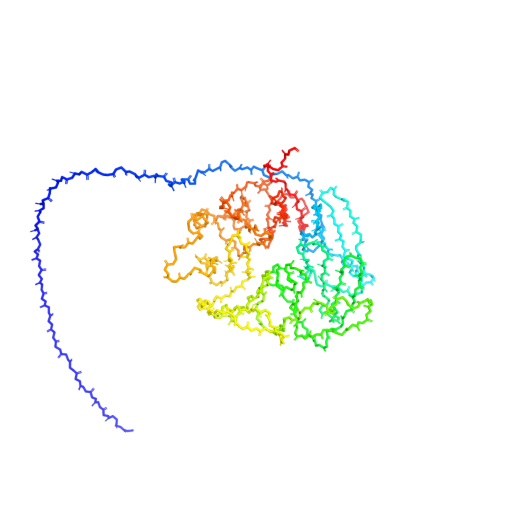OM 595 N N . ASP A 1 78 ? 10.073 -9.813 18.281 1.00 94.88 78 ASP A N 1
ATOM 596 C CA . ASP A 1 78 ? 10.505 -10.284 19.594 1.00 94.88 78 ASP A CA 1
ATOM 597 C C . ASP A 1 78 ? 12.035 -10.214 19.663 1.00 94.88 78 ASP A C 1
ATOM 599 O O . ASP A 1 78 ? 12.746 -11.033 19.076 1.00 94.88 78 ASP A O 1
ATOM 603 N N . ALA A 1 79 ? 12.551 -9.230 20.403 1.00 93.81 79 ALA A N 1
ATOM 604 C CA . ALA A 1 79 ? 13.988 -9.011 20.541 1.00 93.81 79 ALA A CA 1
ATOM 605 C C . ALA A 1 79 ? 14.714 -10.118 21.324 1.00 93.81 79 ALA A C 1
ATOM 607 O O . ALA A 1 79 ? 15.906 -10.331 21.096 1.00 93.81 79 ALA A O 1
ATOM 608 N N . GLN A 1 80 ? 14.026 -10.825 22.229 1.00 96.25 80 GLN A N 1
ATOM 609 C CA . GLN A 1 80 ? 14.625 -11.914 23.005 1.00 96.25 80 GLN A CA 1
ATOM 610 C C . GLN A 1 80 ? 14.816 -13.149 22.128 1.00 96.25 80 GLN A C 1
ATOM 612 O O . GLN A 1 80 ? 15.878 -13.771 22.148 1.00 96.25 80 GLN A O 1
ATOM 617 N N . ARG A 1 81 ? 13.799 -13.480 21.326 1.00 96.75 81 ARG A N 1
ATOM 618 C CA . ARG A 1 81 ? 13.825 -14.629 20.411 1.00 96.75 81 ARG A CA 1
ATOM 619 C C . ARG A 1 81 ? 14.474 -14.317 19.066 1.00 96.75 81 ARG A C 1
ATOM 621 O O . ARG A 1 81 ? 14.834 -15.243 18.348 1.00 96.75 81 ARG A O 1
ATOM 628 N N . LYS A 1 82 ? 14.666 -13.032 18.748 1.00 96.06 82 LYS A N 1
ATOM 629 C CA . LYS A 1 82 ? 15.146 -12.534 17.449 1.00 96.06 82 LYS A CA 1
ATOM 630 C C . LYS A 1 82 ? 14.290 -13.060 16.298 1.00 96.06 82 LYS A C 1
ATOM 632 O O . LYS A 1 82 ? 14.805 -13.564 15.298 1.00 96.06 82 LYS A O 1
ATOM 637 N N . THR A 1 83 ? 12.979 -12.972 16.476 1.00 96.81 83 THR A N 1
ATOM 638 C CA . THR A 1 83 ? 11.982 -13.429 15.505 1.00 96.81 83 THR A CA 1
ATOM 639 C C . THR A 1 83 ? 10.970 -12.333 15.234 1.00 96.81 83 THR A C 1
ATOM 641 O O . THR A 1 83 ? 10.567 -11.628 16.159 1.00 96.81 83 THR A O 1
ATOM 644 N N . THR A 1 84 ? 10.487 -12.252 14.001 1.00 95.94 84 THR A N 1
ATOM 645 C CA . THR A 1 84 ? 9.329 -11.439 13.641 1.00 95.94 84 THR A CA 1
ATOM 646 C C . THR A 1 84 ? 8.116 -12.339 13.446 1.00 95.94 84 THR A C 1
ATOM 648 O O . THR A 1 84 ? 8.163 -13.316 12.701 1.00 95.94 84 THR A O 1
ATOM 651 N N . SER A 1 85 ? 7.011 -11.995 14.095 1.00 96.44 85 SER A N 1
ATOM 652 C CA . SER A 1 85 ? 5.707 -12.618 13.880 1.00 96.44 85 SER A CA 1
ATOM 653 C C . SER A 1 85 ? 4.846 -11.741 12.978 1.00 96.44 85 SER A C 1
ATOM 655 O O . SER A 1 85 ? 4.823 -10.520 13.140 1.00 96.44 85 SER A O 1
ATOM 657 N N . ILE A 1 86 ? 4.140 -12.368 12.040 1.00 95.88 86 ILE A N 1
ATOM 658 C CA . ILE A 1 86 ? 3.147 -11.739 11.167 1.00 95.88 86 ILE A CA 1
ATOM 659 C C . ILE A 1 86 ? 1.771 -12.143 11.684 1.00 95.88 86 ILE A C 1
ATOM 661 O O . ILE A 1 86 ? 1.450 -13.332 11.746 1.00 95.88 86 ILE A O 1
ATOM 665 N N . PHE A 1 87 ? 0.959 -11.155 12.034 1.00 95.25 87 PHE A N 1
ATOM 666 C CA . PHE A 1 87 ? -0.384 -11.353 12.565 1.00 95.25 87 PHE A CA 1
ATOM 667 C C . PHE A 1 87 ? -1.437 -10.848 11.587 1.00 95.25 87 PHE A C 1
ATOM 669 O O . PHE A 1 87 ? -1.182 -9.926 10.811 1.00 95.25 87 PHE A O 1
ATOM 676 N N . LYS A 1 88 ? -2.630 -11.436 11.669 1.00 94.69 88 LYS A N 1
ATOM 677 C CA . LYS A 1 88 ? -3.863 -10.953 11.052 1.00 94.69 88 LYS A CA 1
ATOM 678 C C . LYS A 1 88 ? -4.864 -10.625 12.153 1.00 94.69 88 LYS A C 1
ATOM 680 O O . LYS A 1 88 ? -5.248 -11.517 12.900 1.00 94.69 88 LYS A O 1
ATOM 685 N N . GLY A 1 89 ? -5.272 -9.366 12.242 1.00 91.81 89 GLY A N 1
ATOM 686 C CA . GLY A 1 89 ? -6.296 -8.890 13.168 1.00 91.81 89 GLY A CA 1
ATOM 687 C C . GLY A 1 89 ? -7.594 -8.588 12.429 1.00 91.81 89 GLY A C 1
ATOM 688 O O . GLY A 1 89 ? -7.579 -7.886 11.415 1.00 91.81 89 GLY A O 1
ATOM 689 N N . SER A 1 90 ? -8.720 -9.101 12.905 1.00 91.56 90 SER A N 1
ATOM 690 C CA . SER A 1 90 ? -10.031 -8.674 12.421 1.00 91.56 90 SER A CA 1
ATOM 691 C C . SER A 1 90 ? -10.399 -7.309 13.025 1.00 91.56 90 SER A C 1
ATOM 693 O O . SER A 1 90 ? -9.827 -6.866 14.025 1.00 91.56 90 SER A O 1
ATOM 695 N N . LEU A 1 91 ? -11.398 -6.632 12.455 1.00 87.81 91 LEU A N 1
ATOM 696 C CA . LEU A 1 91 ? -11.876 -5.359 13.014 1.00 87.81 91 LEU A CA 1
ATOM 697 C C . LEU A 1 91 ? -12.683 -5.515 14.319 1.00 87.81 91 LEU A C 1
ATOM 699 O O . LEU A 1 91 ? -13.074 -4.506 14.901 1.00 87.81 91 LEU A O 1
ATOM 703 N N . ASN A 1 92 ? -12.935 -6.748 14.781 1.00 86.12 92 ASN A N 1
ATOM 704 C CA . ASN A 1 92 ? -13.565 -7.017 16.079 1.00 86.12 92 ASN A CA 1
ATOM 705 C C . ASN A 1 92 ? -12.538 -7.186 17.222 1.00 86.12 92 ASN A C 1
ATOM 707 O O . ASN A 1 92 ? -12.935 -7.299 18.380 1.00 86.12 92 ASN A O 1
ATOM 711 N N . GLY A 1 93 ? -11.237 -7.169 16.904 1.00 83.62 93 GLY A N 1
ATOM 712 C CA . GLY A 1 93 ? -10.142 -7.328 17.861 1.00 83.62 93 GLY A CA 1
ATOM 713 C C . GLY A 1 93 ? -9.601 -8.754 18.005 1.00 83.62 93 GLY A C 1
ATOM 714 O O . GLY A 1 93 ? -8.668 -8.952 18.777 1.00 83.62 93 GLY A O 1
ATOM 715 N N . GLU A 1 94 ? -10.141 -9.737 17.283 1.00 91.12 94 GLU A N 1
ATOM 716 C CA . GLU A 1 94 ? -9.571 -11.085 17.209 1.00 91.12 94 GLU A CA 1
ATOM 717 C C . GLU A 1 94 ? -8.268 -11.087 16.399 1.00 91.12 94 GLU A C 1
ATOM 719 O O . GLU A 1 94 ? -8.213 -10.552 15.290 1.00 91.12 94 GLU A O 1
ATOM 724 N N . GLU A 1 95 ? -7.224 -11.712 16.945 1.00 92.00 95 GLU A N 1
ATOM 725 C CA . GLU A 1 95 ? -5.893 -11.777 16.342 1.00 92.00 95 GLU A CA 1
ATOM 726 C C . GLU A 1 95 ? -5.466 -13.227 16.094 1.00 92.00 95 GLU A C 1
ATOM 728 O O . GLU A 1 95 ? -5.557 -14.091 16.968 1.00 92.00 95 GLU A O 1
ATOM 733 N N . HIS A 1 96 ? -4.930 -13.483 14.902 1.00 94.81 96 HIS A N 1
ATOM 734 C CA . HIS A 1 96 ? -4.388 -14.775 14.502 1.00 94.81 96 HIS A CA 1
ATOM 735 C C . HIS A 1 96 ? -2.936 -14.636 14.056 1.00 94.81 96 HIS A C 1
ATOM 737 O O . HIS A 1 96 ? -2.601 -13.806 13.208 1.00 94.81 96 HIS A O 1
ATOM 743 N N . LEU A 1 97 ? -2.068 -15.491 14.593 1.00 96.56 97 LEU A N 1
ATOM 744 C CA . LEU A 1 97 ? -0.701 -15.629 14.105 1.00 96.56 97 LEU A CA 1
ATOM 745 C C . LEU A 1 97 ? -0.722 -16.327 12.740 1.00 96.56 97 LEU A C 1
ATOM 747 O O . LEU A 1 97 ? -1.176 -17.465 12.639 1.00 96.56 97 LEU A O 1
ATOM 751 N N . LEU A 1 98 ? -0.209 -15.662 11.706 1.00 97.25 98 LEU A N 1
ATOM 752 C CA . LEU A 1 98 ? -0.076 -16.248 10.371 1.00 97.25 98 LEU A CA 1
ATOM 753 C C . LEU A 1 98 ? 1.253 -16.987 10.205 1.00 97.25 98 LEU A C 1
ATOM 755 O O . LEU A 1 98 ? 1.299 -18.071 9.633 1.00 97.25 98 LEU A O 1
ATOM 759 N N . ALA A 1 99 ? 2.342 -16.381 10.680 1.00 97.38 99 ALA A N 1
ATOM 760 C CA . ALA A 1 99 ? 3.686 -16.924 10.541 1.00 97.38 99 ALA A CA 1
ATOM 761 C C . ALA A 1 99 ? 4.642 -16.328 11.577 1.00 97.38 99 ALA A C 1
ATOM 763 O O . ALA A 1 99 ? 4.482 -15.185 12.006 1.00 97.38 99 ALA A O 1
ATOM 764 N N . THR A 1 100 ? 5.694 -17.077 11.902 1.00 97.44 100 THR A N 1
ATOM 765 C CA . THR A 1 100 ? 6.860 -16.578 12.637 1.00 97.44 100 THR A CA 1
ATOM 766 C C . THR A 1 100 ? 8.111 -16.870 11.825 1.00 97.44 100 THR A C 1
ATOM 768 O O . THR A 1 100 ? 8.321 -17.999 11.383 1.00 97.44 100 THR A O 1
ATOM 771 N N . VAL A 1 101 ? 8.941 -15.850 11.635 1.00 95.88 101 VAL A N 1
ATOM 772 C CA . VAL A 1 101 ? 10.186 -15.914 10.869 1.00 95.88 101 VAL A CA 1
ATOM 773 C C . VAL A 1 101 ? 11.361 -15.460 11.726 1.00 95.88 101 VAL A C 1
ATOM 775 O O . VAL A 1 101 ? 11.208 -14.651 12.642 1.00 95.88 101 VAL A O 1
ATOM 778 N N . SER A 1 102 ? 12.547 -15.995 11.455 1.00 95.19 102 SER A N 1
ATOM 779 C CA . SER A 1 102 ? 13.777 -15.533 12.101 1.00 95.19 102 SER A CA 1
ATOM 780 C C . SER A 1 102 ? 14.190 -14.163 11.570 1.00 95.19 102 SER A C 1
ATOM 782 O O . SER A 1 102 ? 14.002 -13.877 10.392 1.00 95.19 102 SER A O 1
ATOM 784 N N . GLY A 1 103 ? 14.795 -13.349 12.435 1.00 93.38 103 GLY A N 1
ATOM 785 C CA . GLY A 1 103 ? 15.280 -12.021 12.079 1.00 93.38 103 GLY A CA 1
ATOM 786 C C . GLY A 1 103 ? 14.355 -10.887 12.512 1.00 93.38 103 GLY A C 1
ATOM 787 O O . GLY A 1 103 ? 13.388 -11.094 13.244 1.00 93.38 103 GLY A O 1
ATOM 788 N N . ASN A 1 104 ? 14.717 -9.676 12.102 1.00 92.94 104 ASN A N 1
ATOM 789 C CA . ASN A 1 104 ? 13.993 -8.437 12.359 1.00 92.94 104 ASN A CA 1
ATOM 790 C C . ASN A 1 104 ? 13.502 -7.886 11.018 1.00 92.94 104 ASN A C 1
ATOM 792 O O . ASN A 1 104 ? 14.118 -6.986 10.440 1.00 92.94 104 ASN A O 1
ATOM 796 N N . ALA A 1 105 ? 12.422 -8.475 10.501 1.00 91.19 105 ALA A N 1
ATOM 797 C CA . ALA A 1 105 ? 11.835 -8.031 9.244 1.00 91.19 105 ALA A CA 1
ATOM 798 C C . ALA A 1 105 ? 11.441 -6.549 9.339 1.00 91.19 105 ALA A C 1
ATOM 800 O O . ALA A 1 105 ? 10.823 -6.113 10.315 1.00 91.19 105 ALA A O 1
ATOM 801 N N . ASP A 1 106 ? 11.789 -5.767 8.318 1.00 90.12 106 ASP A N 1
ATOM 802 C CA . ASP A 1 106 ? 11.500 -4.338 8.296 1.00 90.12 106 ASP A CA 1
ATOM 803 C C . ASP A 1 106 ? 9.987 -4.136 8.188 1.00 90.12 106 ASP A C 1
ATOM 805 O O . ASP A 1 106 ? 9.377 -4.533 7.195 1.00 90.12 106 ASP A O 1
ATOM 809 N N . VAL A 1 107 ? 9.368 -3.486 9.178 1.00 87.19 107 VAL A N 1
ATOM 810 C CA . VAL A 1 107 ? 7.916 -3.217 9.202 1.00 87.19 107 VAL A CA 1
ATOM 811 C C . VAL A 1 107 ? 7.408 -2.496 7.955 1.00 87.19 107 VAL A C 1
ATOM 813 O O . VAL A 1 107 ? 6.251 -2.666 7.575 1.00 87.19 107 VAL A O 1
ATOM 816 N N . ARG A 1 108 ? 8.271 -1.733 7.277 1.00 86.06 108 ARG A N 1
ATOM 817 C CA . ARG A 1 108 ? 7.945 -1.027 6.035 1.00 86.06 108 ARG A CA 1
ATOM 818 C C . ARG A 1 108 ? 7.874 -1.965 4.836 1.00 86.06 108 ARG A C 1
ATOM 820 O O . ARG A 1 108 ? 7.277 -1.585 3.843 1.00 86.06 108 ARG A O 1
ATOM 827 N N . SER A 1 109 ? 8.468 -3.154 4.905 1.00 89.81 109 SER A N 1
ATOM 828 C CA . SER A 1 109 ? 8.441 -4.151 3.827 1.00 89.81 109 SER A CA 1
ATOM 829 C C . SER A 1 109 ? 7.173 -4.990 3.784 1.00 89.81 109 SER A C 1
ATOM 831 O O . SER A 1 109 ? 6.909 -5.613 2.760 1.00 89.81 109 SER A O 1
ATOM 833 N N . LEU A 1 110 ? 6.361 -4.985 4.845 1.00 92.88 110 LEU A N 1
ATOM 834 C CA . LEU A 1 110 ? 5.117 -5.744 4.856 1.00 92.88 110 LEU A CA 1
ATOM 835 C C . LEU A 1 110 ? 4.212 -5.269 3.719 1.00 92.88 110 LEU A C 1
ATOM 837 O O . LEU A 1 110 ? 3.831 -4.099 3.674 1.00 92.88 110 LEU A O 1
ATOM 841 N N . SER A 1 111 ? 3.878 -6.170 2.804 1.00 93.44 111 SER A N 1
ATOM 842 C CA . SER A 1 111 ? 3.002 -5.898 1.666 1.00 93.44 111 SER A CA 1
ATOM 843 C C . SER A 1 111 ? 2.048 -7.063 1.460 1.00 93.44 111 SER A C 1
ATOM 845 O O . SER A 1 111 ? 2.388 -8.206 1.761 1.00 93.44 111 SER A O 1
ATOM 847 N N . CYS A 1 112 ? 0.860 -6.774 0.941 1.00 94.81 112 CYS A N 1
ATOM 848 C CA . CYS A 1 112 ? -0.169 -7.773 0.698 1.00 94.81 112 CYS A CA 1
ATOM 849 C C . CYS A 1 112 ? -0.844 -7.552 -0.656 1.00 94.81 112 CYS A C 1
ATOM 851 O O . CYS A 1 112 ? -1.051 -6.409 -1.074 1.00 94.81 112 CYS A O 1
ATOM 853 N N . SER A 1 113 ? -1.167 -8.651 -1.336 1.00 95.56 113 SER A N 1
ATOM 854 C CA . SER A 1 113 ? -1.985 -8.644 -2.541 1.00 95.56 113 SER A CA 1
ATOM 855 C C . SER A 1 113 ? -3.429 -8.266 -2.222 1.00 95.56 113 SER A C 1
ATOM 857 O O . SER A 1 113 ? -3.936 -8.457 -1.118 1.00 95.56 113 SER A O 1
ATOM 859 N N . GLN A 1 114 ? -4.130 -7.743 -3.217 1.00 93.50 114 GLN A N 1
ATOM 860 C CA . GLN A 1 114 ? -5.507 -7.297 -3.085 1.00 93.50 114 GLN A CA 1
ATOM 861 C C . GLN A 1 114 ? -6.483 -8.421 -2.786 1.00 93.50 114 GLN A C 1
ATOM 863 O O . GLN A 1 114 ? -7.537 -8.147 -2.239 1.00 93.50 114 GLN A O 1
ATOM 868 N N . ASP A 1 115 ? -6.185 -9.669 -3.129 1.00 94.25 115 ASP A N 1
ATOM 869 C CA . ASP A 1 115 ? -7.003 -10.817 -2.732 1.00 94.25 115 ASP A CA 1
ATOM 870 C C . ASP A 1 115 ? -6.739 -11.258 -1.282 1.00 94.25 115 ASP A C 1
ATOM 872 O O . ASP A 1 115 ? -7.437 -12.128 -0.776 1.00 94.25 115 ASP A O 1
ATOM 876 N N . GLY A 1 116 ? -5.767 -10.654 -0.591 1.00 95.25 116 GLY A N 1
ATOM 877 C CA . GLY A 1 116 ? -5.397 -11.018 0.773 1.00 95.25 116 GLY A CA 1
ATOM 878 C C . GLY A 1 116 ? -4.633 -12.334 0.890 1.00 95.25 116 GLY A C 1
ATOM 879 O O . GLY A 1 116 ? -4.415 -12.794 2.010 1.00 95.25 116 GLY A O 1
ATOM 880 N N . ARG A 1 117 ? -4.263 -12.960 -0.234 1.00 96.06 117 ARG A N 1
ATOM 881 C CA . ARG A 1 117 ? -3.712 -14.321 -0.257 1.00 96.06 117 ARG A CA 1
ATOM 882 C C . ARG A 1 117 ? -2.197 -14.358 -0.243 1.00 96.06 117 ARG A C 1
ATOM 884 O O . ARG A 1 117 ? -1.642 -15.328 0.253 1.00 96.06 117 ARG A O 1
ATOM 891 N N . THR A 1 118 ? -1.524 -13.346 -0.787 1.00 97.69 118 THR A N 1
ATOM 892 C CA . THR A 1 118 ? -0.059 -13.267 -0.830 1.00 97.69 118 THR A CA 1
ATOM 893 C C . THR A 1 118 ? 0.417 -12.130 0.063 1.00 97.69 118 THR A C 1
ATOM 895 O O . THR A 1 118 ? 0.075 -10.971 -0.160 1.00 97.69 118 THR A O 1
ATOM 898 N N . ILE A 1 119 ? 1.238 -12.458 1.055 1.00 97.12 119 ILE A N 1
ATOM 899 C CA . ILE A 1 119 ? 1.896 -11.514 1.955 1.00 97.12 119 ILE A CA 1
ATOM 900 C C . ILE A 1 119 ? 3.399 -11.668 1.772 1.00 97.12 119 ILE A C 1
ATOM 902 O O . ILE A 1 119 ? 3.922 -12.782 1.760 1.00 97.12 119 ILE A O 1
ATOM 906 N N . VAL A 1 120 ? 4.100 -10.547 1.654 1.00 96.06 120 VAL A N 1
ATOM 907 C CA . VAL A 1 120 ? 5.562 -10.532 1.610 1.00 96.06 120 VAL A CA 1
ATOM 908 C C . VAL A 1 120 ? 6.124 -9.610 2.677 1.00 96.06 120 VAL A C 1
ATOM 910 O O . VAL A 1 120 ? 5.538 -8.575 3.001 1.00 96.06 120 VAL A O 1
ATOM 913 N N . ALA A 1 121 ? 7.270 -9.999 3.218 1.00 94.62 121 ALA A N 1
ATOM 914 C CA . ALA A 1 121 ? 8.061 -9.208 4.148 1.00 94.62 121 ALA A CA 1
ATOM 915 C C . ALA A 1 121 ? 9.548 -9.466 3.893 1.00 94.62 121 ALA A C 1
ATOM 917 O O . ALA A 1 121 ? 9.925 -10.497 3.339 1.00 94.62 121 ALA A O 1
ATOM 918 N N . TYR A 1 122 ? 10.402 -8.536 4.293 1.00 93.62 122 TYR A N 1
ATOM 919 C CA . TYR A 1 122 ? 11.832 -8.582 4.025 1.00 93.62 122 TYR A CA 1
ATOM 920 C C . TYR A 1 122 ? 12.634 -8.149 5.254 1.00 93.62 122 TYR A C 1
ATOM 922 O O . TYR A 1 122 ? 12.414 -7.079 5.823 1.00 93.62 122 TYR A O 1
ATOM 930 N N . ASP A 1 123 ? 13.588 -8.983 5.657 1.00 93.25 123 ASP A N 1
ATOM 931 C CA . ASP A 1 123 ? 14.636 -8.628 6.608 1.00 93.25 123 ASP A CA 1
ATOM 932 C C . ASP A 1 123 ? 15.857 -8.127 5.836 1.00 93.25 123 ASP A C 1
ATOM 934 O O . ASP A 1 123 ? 16.578 -8.900 5.200 1.00 93.25 123 ASP A O 1
ATOM 938 N N . PHE A 1 124 ? 16.103 -6.819 5.913 1.00 88.38 124 PHE A N 1
ATOM 939 C CA . PHE A 1 124 ? 17.215 -6.195 5.205 1.00 88.38 124 PHE A CA 1
ATOM 940 C C . PHE A 1 124 ? 18.586 -6.545 5.797 1.00 88.38 124 PHE A C 1
ATOM 942 O O . PHE A 1 124 ? 19.578 -6.562 5.066 1.00 88.38 124 PHE A O 1
ATOM 949 N N . PHE A 1 125 ? 18.662 -6.809 7.104 1.00 88.50 125 PHE A N 1
ATOM 950 C CA . PHE A 1 125 ? 19.918 -7.134 7.776 1.00 88.50 125 PHE A CA 1
ATOM 951 C C . PHE A 1 125 ? 20.371 -8.544 7.414 1.00 88.50 125 PHE A C 1
ATOM 953 O O . PHE A 1 125 ? 21.560 -8.776 7.201 1.00 88.50 125 PHE A O 1
ATOM 960 N N . GLN A 1 126 ? 19.423 -9.477 7.327 1.00 91.88 126 GLN A N 1
ATOM 961 C CA . GLN A 1 126 ? 19.692 -10.867 6.959 1.00 91.88 126 GLN A CA 1
ATOM 962 C C . GLN A 1 126 ? 19.577 -11.131 5.454 1.00 91.88 126 GLN A C 1
ATOM 964 O O . GLN A 1 126 ? 19.991 -12.196 5.002 1.00 91.88 126 GLN A O 1
ATOM 969 N N . GLN A 1 127 ? 19.059 -10.171 4.680 1.00 92.81 127 GLN A N 1
ATOM 970 C CA . GLN A 1 127 ? 18.775 -10.303 3.245 1.00 92.81 127 GLN A CA 1
ATOM 971 C C . GLN A 1 127 ? 17.797 -11.450 2.958 1.00 92.81 127 GLN A C 1
ATOM 973 O O . GLN A 1 127 ? 17.953 -12.200 1.991 1.00 92.81 127 GLN A O 1
ATOM 978 N N . MET A 1 128 ? 16.792 -11.593 3.823 1.00 95.62 128 MET A N 1
ATOM 979 C CA . MET A 1 128 ? 15.823 -12.682 3.769 1.00 95.62 128 MET A CA 1
ATOM 980 C C . MET A 1 128 ? 14.457 -12.150 3.353 1.00 95.62 128 MET A C 1
ATOM 982 O O . MET A 1 128 ? 13.907 -11.259 3.995 1.00 95.62 128 MET A O 1
ATOM 986 N N . LEU A 1 129 ? 13.911 -12.700 2.272 1.00 95.75 129 LEU A N 1
ATOM 987 C CA . LEU A 1 129 ? 12.544 -12.468 1.822 1.00 95.75 129 LEU A CA 1
ATOM 988 C C . LEU A 1 129 ? 11.651 -13.585 2.356 1.00 95.75 129 LEU A C 1
ATOM 990 O O . LEU A 1 129 ? 11.926 -14.767 2.150 1.00 95.75 129 LEU A O 1
ATOM 994 N N . PHE A 1 130 ? 10.549 -13.201 2.977 1.00 97.06 130 PHE A N 1
ATOM 995 C CA . PHE A 1 130 ? 9.499 -14.096 3.429 1.00 97.06 130 PHE A CA 1
ATOM 996 C C . PHE A 1 130 ? 8.294 -13.927 2.513 1.00 97.06 130 PHE A C 1
ATOM 998 O O . PHE A 1 130 ? 7.824 -12.807 2.306 1.00 97.06 130 PHE A O 1
ATOM 1005 N N . VAL A 1 131 ? 7.800 -15.035 1.973 1.00 97.88 131 VAL A N 1
ATOM 1006 C CA . VAL A 1 131 ? 6.587 -15.082 1.155 1.00 97.88 131 VAL A CA 1
ATOM 1007 C C . VAL A 1 131 ? 5.620 -16.032 1.839 1.00 97.88 131 VAL A C 1
ATOM 1009 O O . VAL A 1 131 ? 5.914 -17.214 1.997 1.00 97.88 131 VAL A O 1
ATOM 1012 N N . LEU A 1 132 ? 4.472 -15.516 2.254 1.00 97.81 132 LEU A N 1
ATOM 1013 C CA . LEU A 1 132 ? 3.348 -16.305 2.733 1.00 97.81 132 LEU A CA 1
ATOM 1014 C C . LEU A 1 132 ? 2.271 -16.277 1.648 1.00 97.81 132 LEU A C 1
ATOM 1016 O O . LEU A 1 132 ? 1.826 -15.198 1.257 1.00 97.81 132 LEU A O 1
ATOM 1020 N N . ARG A 1 133 ? 1.853 -17.443 1.158 1.00 97.38 133 ARG A N 1
ATOM 1021 C CA . ARG A 1 133 ? 0.720 -17.564 0.236 1.00 97.38 133 ARG A CA 1
ATOM 1022 C C . ARG A 1 133 ? -0.280 -18.564 0.779 1.00 97.38 133 ARG A C 1
ATOM 1024 O O . ARG A 1 133 ? 0.081 -19.709 1.041 1.00 97.38 133 ARG A O 1
ATOM 1031 N N . ASP A 1 134 ? -1.523 -18.121 0.929 1.00 93.44 134 ASP A N 1
ATOM 1032 C CA . ASP A 1 134 ? -2.597 -18.857 1.594 1.00 93.44 134 ASP A CA 1
ATOM 1033 C C . ASP A 1 134 ? -2.213 -19.205 3.042 1.00 93.44 134 ASP A C 1
ATOM 1035 O O . ASP A 1 134 ? -2.415 -18.409 3.955 1.00 93.44 134 ASP A O 1
ATOM 1039 N N . THR A 1 135 ? -1.598 -20.367 3.246 1.00 93.81 135 THR A N 1
ATOM 1040 C CA . THR A 1 135 ? -1.094 -20.855 4.540 1.00 93.81 135 THR A CA 1
ATOM 1041 C C . THR A 1 135 ? 0.345 -21.365 4.464 1.00 93.81 135 THR A C 1
ATOM 1043 O O . THR A 1 135 ? 0.901 -21.829 5.458 1.00 93.81 135 THR A O 1
ATOM 1046 N N . GLN A 1 136 ? 0.965 -21.302 3.285 1.00 97.75 136 GLN A N 1
ATOM 1047 C CA . GLN A 1 136 ? 2.310 -21.799 3.043 1.00 97.75 136 GLN A CA 1
ATOM 1048 C C . GLN A 1 136 ? 3.319 -20.670 3.177 1.00 97.75 136 GLN A C 1
ATOM 1050 O O . GLN A 1 136 ? 3.183 -19.630 2.536 1.00 97.75 136 GLN A O 1
ATOM 1055 N N . LEU A 1 137 ? 4.350 -20.898 3.986 1.00 98.00 137 LEU A N 1
ATOM 1056 C CA . LEU A 1 137 ? 5.465 -19.979 4.163 1.00 98.00 137 LEU A CA 1
ATOM 1057 C C . LEU A 1 137 ? 6.688 -20.494 3.407 1.00 98.00 137 LEU A C 1
ATOM 1059 O O . LEU A 1 137 ? 7.099 -21.642 3.581 1.00 98.00 137 LEU A O 1
ATOM 1063 N N . ALA A 1 138 ? 7.296 -19.609 2.630 1.00 98.31 138 ALA A N 1
ATOM 1064 C CA . ALA A 1 138 ? 8.571 -19.824 1.978 1.00 98.31 138 ALA A CA 1
ATOM 1065 C C . ALA A 1 138 ? 9.544 -18.706 2.345 1.00 98.31 138 ALA A C 1
ATOM 1067 O O . ALA A 1 138 ? 9.171 -17.536 2.467 1.00 98.31 138 ALA A O 1
ATOM 1068 N N . THR A 1 139 ? 10.804 -19.079 2.528 1.00 98.06 139 THR A N 1
ATOM 1069 C CA . THR A 1 139 ? 11.882 -18.148 2.846 1.00 98.06 139 THR A CA 1
ATOM 1070 C C . THR A 1 139 ? 12.931 -18.201 1.753 1.00 98.06 139 THR A C 1
ATOM 1072 O O . THR A 1 139 ? 13.356 -19.280 1.336 1.00 98.06 139 THR A O 1
ATOM 1075 N N . TYR A 1 140 ? 13.387 -17.031 1.325 1.00 97.50 140 TYR A N 1
ATOM 1076 C CA . TYR A 1 140 ? 14.378 -16.874 0.277 1.00 97.50 140 TYR A CA 1
ATOM 1077 C C . TYR A 1 140 ? 15.512 -15.966 0.728 1.00 97.50 140 TYR A C 1
ATOM 1079 O O . TYR A 1 140 ? 15.298 -15.033 1.496 1.00 97.50 140 TYR A O 1
ATOM 1087 N N . ARG A 1 141 ? 16.709 -16.197 0.193 1.00 96.00 141 ARG A N 1
ATOM 1088 C CA . ARG A 1 141 ? 17.871 -15.331 0.384 1.00 96.00 141 ARG A CA 1
ATOM 1089 C C . ARG A 1 141 ? 18.118 -14.495 -0.861 1.00 96.00 141 ARG A C 1
ATOM 1091 O O . ARG A 1 141 ? 18.196 -15.039 -1.966 1.00 96.00 141 ARG A O 1
ATOM 1098 N N . LEU A 1 142 ? 18.295 -13.192 -0.684 1.00 92.50 142 LEU A N 1
ATOM 1099 C CA . LEU A 1 142 ? 18.789 -12.322 -1.744 1.00 92.50 142 LEU A CA 1
ATOM 1100 C C . LEU A 1 142 ? 20.318 -12.476 -1.853 1.00 92.50 142 LEU A C 1
ATOM 1102 O O . LEU A 1 142 ? 21.001 -12.479 -0.829 1.00 92.50 142 LEU A O 1
ATOM 1106 N N . PRO A 1 143 ? 20.882 -12.623 -3.065 1.00 87.25 143 PRO A N 1
ATOM 1107 C CA . PRO A 1 143 ? 22.330 -12.750 -3.241 1.00 87.25 143 PRO A CA 1
ATOM 1108 C C . PRO A 1 143 ? 23.114 -11.482 -2.874 1.00 87.25 143 PRO A C 1
ATOM 1110 O O . PRO A 1 143 ? 24.293 -11.574 -2.522 1.00 87.25 143 PRO A O 1
ATOM 1113 N N . ARG A 1 144 ? 22.483 -10.306 -2.964 1.00 84.38 144 ARG A N 1
ATOM 1114 C CA . ARG A 1 144 ? 23.094 -9.002 -2.683 1.00 84.38 144 ARG A CA 1
ATOM 1115 C C . ARG A 1 144 ? 22.321 -8.223 -1.628 1.00 84.38 144 ARG A C 1
ATOM 1117 O O . ARG A 1 144 ? 21.100 -8.321 -1.519 1.00 84.38 144 ARG A O 1
ATOM 1124 N N . PHE A 1 145 ? 23.053 -7.375 -0.903 1.00 77.50 145 PHE A N 1
ATOM 1125 C CA . PHE A 1 145 ? 22.448 -6.404 0.001 1.00 77.50 145 PHE A CA 1
ATOM 1126 C C . PHE A 1 145 ? 21.533 -5.461 -0.774 1.00 77.50 145 PHE A C 1
ATOM 1128 O O . PHE A 1 145 ? 21.955 -4.822 -1.738 1.00 77.50 145 PHE A O 1
ATOM 1135 N N . HIS A 1 146 ? 20.303 -5.335 -0.295 1.00 74.56 146 HIS A N 1
ATOM 1136 C CA . HIS A 1 146 ? 19.333 -4.398 -0.827 1.00 74.56 146 HIS A CA 1
ATOM 1137 C C . HIS A 1 146 ? 18.729 -3.609 0.329 1.00 74.56 146 HIS A C 1
ATOM 1139 O O . HIS A 1 146 ? 18.060 -4.178 1.197 1.00 74.56 146 HIS A O 1
ATOM 1145 N N . SER A 1 147 ? 18.992 -2.301 0.353 1.00 69.06 147 SER A N 1
ATOM 1146 C CA . SER A 1 147 ? 18.324 -1.388 1.273 1.00 69.06 147 SER A CA 1
ATOM 1147 C C . SER A 1 147 ? 16.893 -1.205 0.797 1.00 69.06 147 SER A C 1
ATOM 1149 O O . SER A 1 147 ? 16.652 -0.587 -0.238 1.00 69.06 147 SER A O 1
ATOM 1151 N N . PHE A 1 148 ? 15.950 -1.746 1.552 1.00 67.19 148 PHE A N 1
ATOM 1152 C CA . PHE A 1 148 ? 14.551 -1.616 1.210 1.00 67.19 148 PHE A CA 1
ATOM 1153 C C . PHE A 1 148 ? 14.003 -0.285 1.739 1.00 67.19 148 PHE A C 1
ATOM 1155 O O . PHE A 1 148 ? 13.947 -0.047 2.947 1.00 67.19 148 PHE A O 1
ATOM 1162 N N . THR A 1 149 ? 13.593 0.595 0.831 1.00 60.59 149 THR A N 1
ATOM 1163 C CA . THR A 1 149 ? 12.829 1.803 1.153 1.00 60.59 149 THR A CA 1
ATOM 1164 C C . THR A 1 149 ? 11.479 1.701 0.469 1.00 60.59 149 THR A C 1
ATOM 1166 O O . THR A 1 149 ? 11.380 1.883 -0.743 1.00 60.59 149 THR A O 1
ATOM 1169 N N . ARG A 1 150 ? 10.426 1.401 1.238 1.00 66.25 150 ARG A N 1
ATOM 1170 C CA . ARG A 1 150 ? 9.060 1.527 0.730 1.00 66.25 150 ARG A CA 1
ATOM 1171 C C . ARG A 1 150 ? 8.768 2.995 0.511 1.00 66.25 150 ARG A C 1
ATOM 1173 O O . ARG A 1 150 ? 8.811 3.776 1.459 1.00 66.25 150 ARG A O 1
ATOM 1180 N N . VAL A 1 151 ? 8.472 3.334 -0.732 1.00 67.25 151 VAL A N 1
ATOM 1181 C CA . VAL A 1 151 ? 8.031 4.678 -1.090 1.00 67.25 151 VAL A CA 1
ATOM 1182 C C . VAL A 1 151 ? 6.504 4.703 -1.154 1.00 67.25 151 VAL A C 1
ATOM 1184 O O . VAL A 1 151 ? 5.913 5.633 -0.623 1.00 67.25 151 VAL A O 1
ATOM 1187 N N . GLY A 1 152 ? 5.868 3.605 -1.591 1.00 75.50 152 GLY A N 1
ATOM 1188 C CA . GLY A 1 152 ? 4.412 3.511 -1.691 1.00 75.50 152 GLY A CA 1
ATOM 1189 C C . GLY A 1 152 ? 3.808 2.132 -1.405 1.00 75.50 152 GLY A C 1
ATOM 1190 O O . GLY A 1 152 ? 4.514 1.142 -1.189 1.00 75.50 152 GLY A O 1
ATOM 1191 N N . ARG A 1 153 ? 2.476 2.034 -1.397 1.00 81.56 153 ARG A N 1
ATOM 1192 C CA . ARG A 1 153 ? 1.732 0.827 -1.014 1.00 81.56 153 ARG A CA 1
ATOM 1193 C C . ARG A 1 153 ? 2.115 -0.382 -1.860 1.00 81.56 153 ARG A C 1
ATOM 1195 O O . ARG A 1 153 ? 2.462 -1.423 -1.304 1.00 81.56 153 ARG A O 1
ATOM 1202 N N . TYR A 1 154 ? 2.063 -0.214 -3.177 1.00 86.88 154 TYR A N 1
ATOM 1203 C CA . TYR A 1 154 ? 2.338 -1.246 -4.177 1.00 86.88 154 TYR A CA 1
ATOM 1204 C C . TYR A 1 154 ? 3.745 -1.108 -4.766 1.00 86.88 154 TYR A C 1
ATOM 1206 O O . TYR A 1 154 ? 3.970 -1.413 -5.935 1.00 86.88 154 TYR A O 1
ATOM 1214 N N . SER A 1 155 ? 4.710 -0.628 -3.973 1.00 88.38 155 SER A N 1
ATOM 1215 C CA . SER A 1 155 ? 6.096 -0.504 -4.437 1.00 88.38 155 SER A CA 1
ATOM 1216 C C . SER A 1 155 ? 6.891 -1.802 -4.345 1.00 88.38 155 SER A C 1
ATOM 1218 O O . SER A 1 155 ? 7.934 -1.929 -4.984 1.00 88.38 155 SER A O 1
ATOM 1220 N N . PHE A 1 156 ? 6.417 -2.761 -3.545 1.00 91.69 156 PHE A N 1
ATOM 1221 C CA . PHE A 1 156 ? 7.110 -4.025 -3.318 1.00 91.69 156 PHE A CA 1
ATOM 1222 C C . PHE A 1 156 ? 6.398 -5.210 -3.943 1.00 91.69 156 PHE A C 1
ATOM 1224 O O . PHE A 1 156 ? 6.997 -5.883 -4.768 1.00 91.69 156 PHE A O 1
ATOM 1231 N N . LEU A 1 157 ? 5.131 -5.431 -3.595 1.00 94.31 157 LEU A N 1
ATOM 1232 C CA . LEU A 1 157 ? 4.280 -6.473 -4.164 1.00 94.31 157 LEU A CA 1
ATOM 1233 C C . LEU A 1 157 ? 3.203 -5.826 -5.033 1.00 94.31 157 LEU A C 1
ATOM 1235 O O . LEU A 1 157 ? 2.620 -4.812 -4.642 1.00 94.31 157 LEU A O 1
ATOM 1239 N N . SER A 1 158 ? 2.929 -6.407 -6.197 1.00 94.62 158 SER A N 1
ATOM 1240 C CA . SER A 1 158 ? 1.842 -5.945 -7.053 1.00 94.62 158 SER A CA 1
ATOM 1241 C C . SER A 1 158 ? 0.463 -6.226 -6.452 1.00 94.62 158 SER A C 1
ATOM 1243 O O . SER A 1 158 ? 0.305 -7.166 -5.669 1.00 94.62 158 SER A O 1
ATOM 1245 N N . PRO A 1 159 ? -0.571 -5.467 -6.863 1.00 93.81 159 PRO A N 1
ATOM 1246 C CA . PRO A 1 159 ? -1.946 -5.700 -6.431 1.00 93.81 159 PRO A CA 1
ATOM 1247 C C . PRO A 1 159 ? -2.431 -7.144 -6.615 1.00 93.81 159 PRO A C 1
ATOM 1249 O O . PRO A 1 159 ? -3.145 -7.661 -5.769 1.00 93.81 159 PRO A O 1
ATOM 1252 N N . ASP A 1 160 ? -2.024 -7.824 -7.684 1.00 94.38 160 ASP A N 1
ATOM 1253 C CA . ASP A 1 160 ? -2.410 -9.214 -7.964 1.00 94.38 160 ASP A CA 1
ATOM 1254 C C . ASP A 1 160 ? -1.533 -10.265 -7.252 1.00 94.38 160 ASP A C 1
ATOM 1256 O O . ASP A 1 160 ? -1.776 -11.460 -7.396 1.00 94.38 160 ASP A O 1
ATOM 1260 N N . GLY A 1 161 ? -0.494 -9.852 -6.515 1.00 95.19 161 GLY A N 1
ATOM 1261 C CA . GLY A 1 161 ? 0.439 -10.758 -5.837 1.00 95.19 161 GLY A CA 1
ATOM 1262 C C . GLY A 1 161 ? 1.345 -11.570 -6.770 1.00 95.19 161 GLY A C 1
ATOM 1263 O O . GLY A 1 161 ? 1.997 -12.514 -6.317 1.00 95.19 161 GLY A O 1
ATOM 1264 N N . ARG A 1 162 ? 1.379 -11.237 -8.068 1.00 94.94 162 ARG A N 1
ATOM 1265 C CA . ARG A 1 162 ? 2.113 -11.984 -9.106 1.00 94.94 162 ARG A CA 1
ATOM 1266 C C . ARG A 1 162 ? 3.391 -11.305 -9.569 1.00 94.94 162 ARG A C 1
ATOM 1268 O O . ARG A 1 162 ? 4.105 -11.870 -10.392 1.00 94.94 162 ARG A O 1
ATOM 1275 N N . ARG A 1 163 ? 3.691 -10.100 -9.089 1.00 95.38 163 ARG A N 1
ATOM 1276 C CA . ARG A 1 163 ? 4.943 -9.399 -9.376 1.00 95.38 163 ARG A CA 1
ATOM 1277 C C . ARG A 1 163 ? 5.525 -8.813 -8.106 1.00 95.38 163 ARG A C 1
ATOM 1279 O O . ARG A 1 163 ? 4.793 -8.386 -7.215 1.00 95.38 163 ARG A O 1
ATOM 1286 N N . ILE A 1 164 ? 6.846 -8.768 -8.050 1.00 93.69 164 ILE A N 1
ATOM 1287 C CA . ILE A 1 164 ? 7.571 -8.220 -6.912 1.00 93.69 164 ILE A CA 1
ATOM 1288 C C . ILE A 1 164 ? 8.773 -7.407 -7.384 1.00 93.69 164 ILE A C 1
ATOM 1290 O O . ILE A 1 164 ? 9.451 -7.779 -8.342 1.00 93.69 164 ILE A O 1
ATOM 1294 N N . THR A 1 165 ? 9.036 -6.292 -6.714 1.00 92.00 165 THR A N 1
ATOM 1295 C CA . THR A 1 165 ? 10.230 -5.479 -6.943 1.00 92.00 165 THR A CA 1
ATOM 1296 C C . THR A 1 165 ? 11.375 -6.068 -6.136 1.00 92.00 165 THR A C 1
ATOM 1298 O O . THR A 1 165 ? 11.357 -6.026 -4.908 1.00 92.00 165 THR A O 1
ATOM 1301 N N . LEU A 1 166 ? 12.376 -6.614 -6.818 1.00 90.56 166 LEU A N 1
ATOM 1302 C CA . LEU A 1 166 ? 13.605 -7.130 -6.212 1.00 90.56 166 LEU A CA 1
ATOM 1303 C C . LEU A 1 166 ? 14.772 -6.820 -7.148 1.00 90.56 166 LEU A C 1
ATOM 1305 O O . LEU A 1 166 ? 14.559 -6.792 -8.356 1.00 90.56 166 LEU A O 1
ATOM 1309 N N . PRO A 1 167 ? 16.003 -6.628 -6.653 1.00 87.19 167 PRO A N 1
ATOM 1310 C CA . PRO A 1 167 ? 17.155 -6.391 -7.528 1.00 87.19 167 PRO A CA 1
ATOM 1311 C C . PRO A 1 167 ? 17.439 -7.578 -8.458 1.00 87.19 167 PRO A C 1
ATOM 1313 O O . PRO A 1 167 ? 17.880 -7.403 -9.588 1.00 87.19 167 PRO A O 1
ATOM 1316 N N . GLU A 1 168 ? 17.167 -8.794 -7.990 1.00 88.00 168 GLU A N 1
ATOM 1317 C CA . GLU A 1 168 ? 17.405 -10.037 -8.713 1.00 88.00 168 GLU A CA 1
ATOM 1318 C C . GLU A 1 168 ? 16.502 -11.153 -8.167 1.00 88.00 168 GLU A C 1
ATOM 1320 O O . GLU A 1 168 ? 15.826 -10.985 -7.147 1.00 88.00 168 GLU A O 1
ATOM 1325 N N . LYS A 1 169 ? 16.476 -12.306 -8.848 1.00 91.00 169 LYS A N 1
ATOM 1326 C CA . LYS A 1 169 ? 15.693 -13.463 -8.400 1.00 91.00 169 LYS A CA 1
ATOM 1327 C C . LYS A 1 169 ? 16.307 -14.041 -7.114 1.00 91.00 169 LYS A C 1
ATOM 1329 O O . LYS A 1 169 ? 17.494 -14.373 -7.116 1.00 91.00 169 LYS A O 1
ATOM 1334 N N . PRO A 1 170 ? 15.533 -14.188 -6.027 1.00 94.62 170 PRO A N 1
ATOM 1335 C CA . PRO A 1 170 ? 16.065 -14.685 -4.770 1.00 94.62 170 PRO A CA 1
ATOM 1336 C C . PRO A 1 170 ? 16.184 -16.219 -4.802 1.00 94.62 170 PRO A C 1
ATOM 1338 O O . PRO A 1 170 ? 15.513 -16.899 -5.582 1.00 94.62 170 PRO A O 1
ATOM 1341 N N . VAL A 1 171 ? 17.047 -16.776 -3.953 1.00 96.69 171 VAL A N 1
ATOM 1342 C CA . VAL A 1 171 ? 17.303 -18.224 -3.868 1.00 96.69 171 VAL A CA 1
ATOM 1343 C C . VAL A 1 171 ? 16.454 -18.826 -2.757 1.00 96.69 171 VAL A C 1
ATOM 1345 O O . VAL A 1 171 ? 16.497 -18.337 -1.630 1.00 96.69 171 VAL A O 1
ATOM 1348 N N . LEU A 1 172 ? 15.697 -19.885 -3.053 1.00 97.88 172 LEU A N 1
ATOM 1349 C CA . LEU A 1 172 ? 14.884 -20.584 -2.054 1.00 97.88 172 LEU A CA 1
ATOM 1350 C C . LEU A 1 172 ? 15.775 -21.172 -0.950 1.00 97.88 172 LEU A C 1
ATOM 1352 O O . LEU A 1 172 ? 16.749 -21.867 -1.233 1.00 97.88 172 LEU A O 1
ATOM 1356 N N . VAL A 1 173 ? 15.424 -20.896 0.305 1.00 97.81 173 VAL A N 1
ATOM 1357 C CA . VAL A 1 173 ? 16.103 -21.418 1.501 1.00 97.81 173 VAL A CA 1
ATOM 1358 C C . VAL A 1 173 ? 15.256 -22.489 2.176 1.00 97.81 173 VAL A C 1
ATOM 1360 O O . VAL A 1 173 ? 15.783 -23.526 2.574 1.00 97.81 173 VAL A O 1
ATOM 1363 N N . SER A 1 174 ? 13.951 -22.253 2.317 1.00 97.88 174 SER A N 1
ATOM 1364 C CA . SER A 1 174 ? 13.031 -23.193 2.958 1.00 97.88 174 SER A CA 1
ATOM 1365 C C . SER A 1 174 ? 11.585 -22.994 2.498 1.00 97.88 174 SER A C 1
ATOM 1367 O O . SER A 1 174 ? 11.209 -21.905 2.063 1.00 97.88 174 SER A O 1
ATOM 1369 N N . GLY A 1 175 ? 10.772 -24.047 2.634 1.00 97.75 175 GLY A N 1
ATOM 1370 C CA . GLY A 1 175 ? 9.366 -24.062 2.214 1.00 97.75 175 GLY A CA 1
ATOM 1371 C C . GLY A 1 175 ? 9.166 -24.434 0.735 1.00 97.75 175 GLY A C 1
ATOM 1372 O O . GLY A 1 175 ? 10.133 -24.774 0.050 1.00 97.75 175 GLY A O 1
ATOM 1373 N N . PRO A 1 176 ? 7.913 -24.430 0.244 1.00 97.69 176 PRO A N 1
ATOM 1374 C CA . PRO A 1 176 ? 7.612 -24.614 -1.176 1.00 97.69 176 PRO A CA 1
ATOM 1375 C C . PRO A 1 176 ? 8.064 -23.402 -2.004 1.00 97.69 176 PRO A C 1
ATOM 1377 O O . PRO A 1 176 ? 8.122 -22.289 -1.490 1.00 97.69 176 PRO A O 1
ATOM 1380 N N . ASP A 1 177 ? 8.346 -23.584 -3.298 1.00 97.75 177 ASP A N 1
ATOM 1381 C CA . ASP A 1 177 ? 8.712 -22.450 -4.156 1.00 97.75 177 ASP A CA 1
ATOM 1382 C C . ASP A 1 177 ? 7.483 -21.622 -4.578 1.00 97.75 177 ASP A C 1
ATOM 1384 O O . ASP A 1 177 ? 6.891 -21.830 -5.634 1.00 97.75 177 ASP A O 1
ATOM 1388 N N . LEU A 1 178 ? 7.101 -20.657 -3.746 1.00 97.06 178 LEU A N 1
ATOM 1389 C CA . LEU A 1 178 ? 6.008 -19.711 -3.995 1.00 97.06 178 LEU A CA 1
ATOM 1390 C C . LEU A 1 178 ? 6.363 -18.597 -4.998 1.00 97.06 178 LEU A C 1
ATOM 1392 O O . LEU A 1 178 ? 5.464 -17.948 -5.539 1.00 97.06 178 LEU A O 1
ATOM 1396 N N . MET A 1 179 ? 7.654 -18.380 -5.257 1.00 95.69 179 MET A N 1
ATOM 1397 C CA . MET A 1 179 ? 8.183 -17.399 -6.210 1.00 95.69 179 MET A CA 1
ATOM 1398 C C . MET A 1 179 ? 8.206 -17.916 -7.652 1.00 95.69 179 MET A C 1
ATOM 1400 O O . MET A 1 179 ? 8.453 -17.122 -8.557 1.00 95.69 179 MET A O 1
ATOM 1404 N N . ALA A 1 180 ? 7.939 -19.207 -7.888 1.00 93.25 180 ALA A N 1
ATOM 1405 C CA . ALA A 1 180 ? 7.918 -19.799 -9.228 1.00 93.25 180 ALA A CA 1
ATOM 1406 C C . ALA A 1 180 ? 6.999 -19.031 -10.200 1.00 93.25 180 ALA A C 1
ATOM 1408 O O . ALA A 1 180 ? 7.385 -18.789 -11.343 1.00 93.25 180 ALA A O 1
ATOM 1409 N N . ASP A 1 181 ? 5.851 -18.562 -9.699 1.00 90.38 181 ASP A N 1
ATOM 1410 C CA . ASP A 1 181 ? 4.835 -17.828 -10.467 1.00 90.38 181 ASP A CA 1
ATOM 1411 C C . ASP A 1 181 ? 4.835 -16.310 -10.193 1.00 90.38 181 ASP A C 1
ATOM 1413 O O . ASP A 1 181 ? 3.907 -15.602 -10.594 1.00 90.38 181 ASP A O 1
ATOM 1417 N N . ILE A 1 182 ? 5.841 -15.793 -9.476 1.00 94.44 182 ILE A N 1
ATOM 1418 C CA . ILE A 1 182 ? 5.981 -14.360 -9.191 1.00 94.44 182 ILE A CA 1
ATOM 1419 C C . ILE A 1 182 ? 7.066 -13.773 -10.093 1.00 94.44 182 ILE A C 1
ATOM 1421 O O . ILE A 1 182 ? 8.255 -14.061 -9.950 1.00 94.44 182 ILE A O 1
ATOM 1425 N N . ALA A 1 183 ? 6.662 -12.892 -11.004 1.00 93.38 183 ALA A N 1
ATOM 1426 C CA . ALA A 1 183 ? 7.578 -12.179 -11.880 1.00 93.38 183 ALA A CA 1
ATOM 1427 C C . ALA A 1 183 ? 8.374 -11.120 -11.103 1.00 93.38 183 ALA A C 1
ATOM 1429 O O . ALA A 1 183 ? 7.812 -10.271 -10.410 1.00 93.38 183 ALA A O 1
ATOM 1430 N N . VAL A 1 184 ? 9.694 -11.127 -11.262 1.00 92.94 184 VAL A N 1
ATOM 1431 C CA . VAL A 1 184 ? 10.560 -10.115 -10.651 1.00 92.94 184 VAL A CA 1
ATOM 1432 C C . VAL A 1 184 ? 10.655 -8.896 -11.569 1.00 92.94 184 VAL A C 1
ATOM 1434 O O . VAL A 1 184 ? 10.978 -9.018 -12.753 1.00 92.94 184 VAL A O 1
ATOM 1437 N N . PHE A 1 185 ? 10.382 -7.712 -11.024 1.00 92.56 185 PHE A N 1
ATOM 1438 C CA . PHE A 1 185 ? 10.761 -6.440 -11.633 1.00 92.56 185 PHE A CA 1
ATOM 1439 C C . PHE A 1 185 ? 12.120 -6.012 -11.058 1.00 92.56 185 PHE A C 1
ATOM 1441 O O . PHE A 1 185 ? 12.175 -5.710 -9.861 1.00 92.56 185 PHE A O 1
ATOM 1448 N N . PRO A 1 186 ? 13.204 -6.013 -11.861 1.00 87.75 186 PRO A N 1
ATOM 1449 C CA . PRO A 1 186 ? 14.550 -5.722 -11.379 1.00 87.75 186 PRO A CA 1
ATOM 1450 C C . PRO A 1 186 ? 14.666 -4.277 -10.885 1.00 87.75 186 PRO A C 1
ATOM 1452 O O . PRO A 1 186 ? 14.624 -3.322 -11.661 1.00 87.75 186 PRO A O 1
ATOM 1455 N N . HIS A 1 187 ? 14.745 -4.167 -9.561 1.00 76.81 187 HIS A N 1
ATOM 1456 C CA . HIS A 1 187 ? 14.874 -2.983 -8.717 1.00 76.81 187 HIS A CA 1
ATOM 1457 C C . HIS A 1 187 ? 16.285 -2.553 -8.302 1.00 76.81 187 HIS A C 1
ATOM 1459 O O . HIS A 1 187 ? 16.749 -3.089 -7.299 1.00 76.81 187 HIS A O 1
ATOM 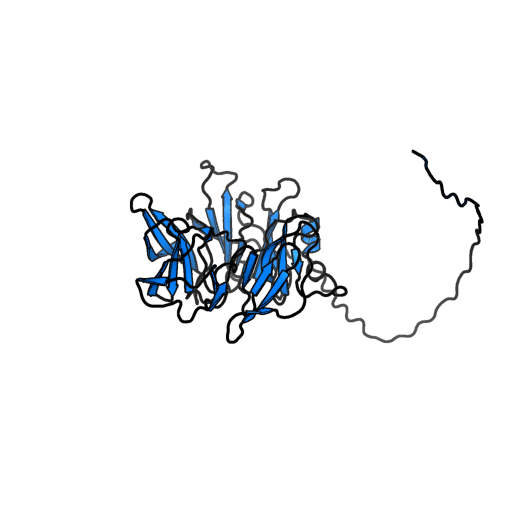1465 N N . GLU A 1 188 ? 16.957 -1.589 -8.950 1.00 67.69 188 GLU A N 1
ATOM 1466 C CA . GLU A 1 188 ? 18.255 -1.115 -8.421 1.00 67.69 188 GLU A CA 1
ATOM 1467 C C . GLU A 1 188 ? 18.235 0.252 -7.706 1.00 67.69 188 GLU A C 1
ATOM 1469 O O . GLU A 1 188 ? 18.889 0.359 -6.666 1.00 67.69 188 GLU A O 1
ATOM 1474 N N . ARG A 1 189 ? 17.556 1.307 -8.207 1.00 73.81 189 ARG A N 1
ATOM 1475 C CA . ARG A 1 189 ? 17.725 2.686 -7.654 1.00 73.81 189 ARG A CA 1
ATOM 1476 C C . ARG A 1 189 ? 16.558 3.684 -7.776 1.00 73.81 189 ARG A C 1
ATOM 1478 O O . ARG A 1 189 ? 16.707 4.825 -7.349 1.00 73.81 189 ARG A O 1
ATOM 1485 N N . HIS A 1 190 ? 15.437 3.308 -8.377 1.00 82.69 190 HIS A N 1
ATOM 1486 C CA . HIS A 1 190 ? 14.339 4.238 -8.711 1.00 82.69 190 HIS A CA 1
ATOM 1487 C C . HIS A 1 190 ? 13.210 4.233 -7.658 1.00 82.69 190 HIS A C 1
ATOM 1489 O O . HIS A 1 190 ? 13.390 3.674 -6.584 1.00 82.69 190 HIS A O 1
ATOM 1495 N N . ASN A 1 191 ? 12.035 4.800 -7.914 1.00 88.25 191 ASN A N 1
ATOM 1496 C CA . ASN A 1 191 ? 10.830 4.410 -7.162 1.00 88.25 191 ASN A CA 1
ATOM 1497 C C . ASN A 1 191 ? 9.928 3.600 -8.086 1.00 88.25 191 ASN A C 1
ATOM 1499 O O . ASN A 1 191 ? 9.746 3.977 -9.240 1.00 88.25 191 ASN A O 1
ATOM 1503 N N . VAL A 1 192 ? 9.408 2.477 -7.598 1.00 90.94 192 VAL A N 1
ATOM 1504 C CA . VAL A 1 192 ? 8.593 1.542 -8.386 1.00 90.94 192 VAL A CA 1
ATOM 1505 C C . VAL A 1 192 ? 7.192 1.520 -7.813 1.00 90.94 192 VAL A C 1
ATOM 1507 O O . VAL A 1 192 ? 7.039 1.497 -6.597 1.00 90.94 192 VAL A O 1
ATOM 1510 N N . PHE A 1 193 ? 6.180 1.512 -8.674 1.00 92.88 193 PHE A N 1
ATOM 1511 C CA . PHE A 1 193 ? 4.779 1.485 -8.265 1.00 92.88 193 PHE A CA 1
ATOM 1512 C C . PHE A 1 193 ? 3.994 0.550 -9.184 1.00 92.88 193 PHE A C 1
ATOM 1514 O O . PHE A 1 193 ? 3.775 0.852 -10.361 1.00 92.88 193 PHE A O 1
ATOM 1521 N N . PHE A 1 194 ? 3.590 -0.610 -8.670 1.00 94.00 194 PHE A N 1
ATOM 1522 C CA . PHE A 1 194 ? 2.810 -1.576 -9.433 1.00 94.00 194 PHE A CA 1
ATOM 1523 C C . PHE A 1 194 ? 1.350 -1.159 -9.557 1.00 94.00 194 PHE A C 1
ATOM 1525 O O . PHE A 1 194 ? 0.671 -0.879 -8.570 1.00 94.00 194 PHE A O 1
ATOM 1532 N N . MET A 1 195 ? 0.855 -1.236 -10.785 1.00 92.88 195 MET A N 1
ATOM 1533 C CA . MET A 1 195 ? -0.561 -1.289 -11.116 1.00 92.88 195 MET A CA 1
ATOM 1534 C C . MET A 1 195 ? -0.935 -2.729 -11.498 1.00 92.88 195 MET A C 1
ATOM 1536 O O . MET A 1 195 ? -0.086 -3.613 -11.629 1.00 92.88 195 MET A O 1
ATOM 1540 N N . GLU A 1 196 ? -2.223 -2.981 -11.715 1.00 89.19 196 GLU A N 1
ATOM 1541 C CA . GLU A 1 196 ? -2.727 -4.312 -12.084 1.00 89.19 196 GLU A CA 1
ATOM 1542 C C . GLU A 1 196 ? -2.068 -4.860 -13.368 1.00 89.19 196 GLU A C 1
ATOM 1544 O O . GLU A 1 196 ? -1.767 -6.048 -13.475 1.00 89.19 196 GLU A O 1
ATOM 1549 N N . ARG A 1 197 ? -1.773 -3.999 -14.352 1.00 90.62 197 ARG A N 1
ATOM 1550 C CA . ARG A 1 197 ? -1.289 -4.419 -15.686 1.00 90.62 197 ARG A CA 1
ATOM 1551 C C . ARG A 1 197 ? 0.072 -3.859 -16.086 1.00 90.62 197 ARG A C 1
ATOM 1553 O O . ARG A 1 197 ? 0.630 -4.283 -17.093 1.00 90.62 197 ARG A O 1
ATOM 1560 N N . HIS A 1 198 ? 0.605 -2.925 -15.318 1.00 93.88 198 HIS A N 1
ATOM 1561 C CA . HIS A 1 198 ? 1.846 -2.222 -15.619 1.00 93.88 198 HIS A CA 1
ATOM 1562 C C . HIS A 1 198 ? 2.537 -1.811 -14.332 1.00 93.88 198 HIS A C 1
ATOM 1564 O O . HIS A 1 198 ? 2.003 -1.969 -13.238 1.00 93.88 198 HIS A O 1
ATOM 1570 N N . VAL A 1 199 ? 3.735 -1.276 -14.472 1.00 94.12 199 VAL A N 1
ATOM 1571 C CA . VAL A 1 199 ? 4.509 -0.718 -13.376 1.00 94.12 199 VAL A CA 1
ATOM 1572 C C . VAL A 1 199 ? 5.040 0.642 -13.791 1.00 94.12 199 VAL A C 1
ATOM 1574 O O . VAL A 1 199 ? 5.465 0.833 -14.933 1.00 94.12 199 VAL A O 1
ATOM 1577 N N . TYR A 1 200 ? 4.975 1.596 -12.872 1.00 94.06 200 TYR A N 1
ATOM 1578 C CA . TYR A 1 200 ? 5.615 2.889 -13.029 1.00 94.06 200 TYR A CA 1
ATOM 1579 C C . TYR A 1 200 ? 6.977 2.891 -12.358 1.00 94.06 200 TYR A C 1
ATOM 1581 O O . TYR A 1 200 ? 7.130 2.372 -11.255 1.00 94.06 200 TYR A O 1
ATOM 1589 N N . VAL A 1 201 ? 7.943 3.512 -13.023 1.00 92.62 201 VAL A N 1
ATOM 1590 C CA . VAL A 1 201 ? 9.287 3.755 -12.511 1.00 92.62 201 VAL A CA 1
ATOM 1591 C C . VAL A 1 201 ? 9.549 5.251 -12.555 1.00 92.62 201 VAL A C 1
ATOM 1593 O O . VAL A 1 201 ? 9.504 5.855 -13.626 1.00 92.62 201 VAL A O 1
ATOM 1596 N N . ASP A 1 202 ? 9.814 5.845 -11.400 1.00 89.62 202 ASP A N 1
ATOM 1597 C CA . ASP A 1 202 ? 10.261 7.229 -11.289 1.00 89.62 202 ASP A CA 1
ATOM 1598 C C . ASP A 1 202 ? 11.791 7.305 -11.345 1.00 89.62 202 ASP A C 1
ATOM 1600 O O . ASP A 1 202 ? 12.489 6.883 -10.420 1.00 89.62 202 ASP A O 1
ATOM 1604 N N . ASP A 1 203 ? 12.298 7.870 -12.438 1.00 86.00 203 ASP A N 1
ATOM 1605 C CA . ASP A 1 203 ? 13.716 8.126 -12.693 1.00 86.00 203 ASP A CA 1
ATOM 1606 C C . ASP A 1 203 ? 14.077 9.611 -12.473 1.00 86.00 203 ASP A C 1
ATOM 1608 O O . ASP A 1 203 ? 14.791 10.238 -13.258 1.00 86.00 203 ASP A O 1
ATOM 1612 N N . ALA A 1 204 ? 13.514 10.216 -11.421 1.00 79.62 204 ALA A N 1
ATOM 1613 C CA . ALA A 1 204 ? 13.731 11.583 -10.925 1.00 79.62 204 ALA A CA 1
ATOM 1614 C C . ALA A 1 204 ? 13.318 12.738 -11.856 1.00 79.62 204 ALA A C 1
ATOM 1616 O O . ALA A 1 204 ? 13.006 13.829 -11.395 1.00 79.62 204 ALA A O 1
ATOM 1617 N N . ARG A 1 205 ? 13.349 12.561 -13.177 1.00 82.94 205 ARG A N 1
ATOM 1618 C CA . ARG A 1 205 ? 12.896 13.559 -14.166 1.00 82.94 205 ARG A CA 1
ATOM 1619 C C . ARG A 1 205 ? 11.739 13.062 -15.003 1.00 82.94 205 ARG A C 1
ATOM 1621 O O . ARG A 1 205 ? 11.058 13.862 -15.644 1.00 82.94 205 ARG A O 1
ATOM 1628 N N . VAL A 1 206 ? 11.552 11.753 -15.047 1.00 88.44 206 VAL A N 1
ATOM 1629 C CA . VAL A 1 206 ? 10.520 11.111 -15.841 1.00 88.44 206 VAL A CA 1
ATOM 1630 C C . VAL A 1 206 ? 9.909 9.973 -15.050 1.00 88.44 206 VAL A C 1
ATOM 1632 O O . VAL A 1 206 ? 10.618 9.201 -14.412 1.00 88.44 206 VAL A O 1
ATOM 1635 N N . ILE A 1 207 ? 8.592 9.847 -15.150 1.00 90.38 207 ILE A N 1
ATOM 1636 C CA . ILE A 1 207 ? 7.902 8.609 -14.817 1.00 90.38 207 ILE A CA 1
ATOM 1637 C C . ILE A 1 207 ? 7.786 7.809 -16.114 1.00 90.38 207 ILE A C 1
ATOM 1639 O O . ILE A 1 207 ? 7.232 8.283 -17.114 1.00 90.38 207 ILE A O 1
ATOM 1643 N N . GLN A 1 208 ? 8.328 6.599 -16.096 1.00 92.81 208 GLN A N 1
ATOM 1644 C CA . GLN A 1 208 ? 8.266 5.635 -17.186 1.00 92.81 208 GLN A CA 1
ATOM 1645 C C . GLN A 1 208 ? 7.286 4.523 -16.835 1.00 92.81 208 GLN A C 1
ATOM 1647 O O . GLN A 1 208 ? 7.230 4.072 -15.694 1.00 92.81 208 GLN A O 1
ATOM 1652 N N . ARG A 1 209 ? 6.522 4.065 -17.823 1.00 93.44 209 ARG A N 1
ATOM 1653 C CA . ARG A 1 209 ? 5.597 2.944 -17.678 1.00 93.44 209 ARG A CA 1
ATOM 1654 C C . ARG A 1 209 ? 6.171 1.712 -18.365 1.00 93.44 209 ARG A C 1
ATOM 1656 O O . ARG A 1 209 ? 6.665 1.803 -19.487 1.00 93.44 209 ARG A O 1
ATOM 1663 N N . PHE A 1 210 ? 6.078 0.569 -17.698 1.00 94.19 210 PHE A N 1
ATOM 1664 C CA . PHE A 1 210 ? 6.487 -0.727 -18.225 1.00 94.19 210 PHE A CA 1
ATOM 1665 C C . PHE A 1 210 ? 5.343 -1.730 -18.134 1.00 94.19 210 PHE A C 1
ATOM 1667 O O . PHE A 1 210 ? 4.565 -1.713 -17.180 1.00 94.19 210 PHE A O 1
ATOM 1674 N N . VAL A 1 211 ? 5.267 -2.636 -19.102 1.00 94.44 211 VAL A N 1
ATOM 1675 C CA . VAL A 1 211 ? 4.329 -3.764 -19.112 1.00 94.44 211 VAL A CA 1
ATOM 1676 C C . VAL A 1 211 ? 5.097 -5.086 -19.166 1.00 94.44 211 VAL A C 1
ATOM 1678 O O . VAL A 1 211 ? 6.201 -5.124 -19.724 1.00 94.44 211 VAL A O 1
ATOM 1681 N N . PRO A 1 212 ? 4.543 -6.170 -18.597 1.00 91.88 212 PRO A N 1
ATOM 1682 C CA . PRO A 1 212 ? 5.128 -7.498 -18.737 1.00 91.88 212 PRO A CA 1
ATOM 1683 C C . PRO A 1 212 ? 5.219 -7.929 -20.209 1.00 91.88 212 PRO A C 1
ATOM 1685 O O . PRO A 1 212 ? 4.290 -7.708 -20.987 1.00 91.88 212 PRO A O 1
ATOM 1688 N N . ALA A 1 213 ? 6.315 -8.589 -20.568 1.00 91.50 213 ALA A N 1
ATOM 1689 C CA . ALA A 1 213 ? 6.563 -9.236 -21.855 1.00 91.50 213 ALA A CA 1
ATOM 1690 C C . ALA A 1 213 ? 7.086 -10.670 -21.633 1.00 91.50 213 ALA A C 1
ATOM 1692 O O . ALA A 1 213 ? 7.325 -11.064 -20.494 1.00 91.50 213 ALA A O 1
ATOM 1693 N N . HIS A 1 214 ? 7.257 -11.452 -22.710 1.00 84.19 214 HIS A N 1
ATOM 1694 C CA . HIS A 1 214 ? 7.667 -12.865 -22.620 1.00 84.19 214 HIS A CA 1
ATOM 1695 C C . HIS A 1 214 ? 8.950 -13.065 -21.794 1.00 84.19 214 HIS A C 1
ATOM 1697 O O . HIS A 1 214 ? 8.981 -13.935 -20.932 1.00 84.19 214 HIS A O 1
ATOM 1703 N N . ASP A 1 215 ? 9.938 -12.181 -21.982 1.00 83.62 215 ASP A N 1
ATOM 1704 C CA . ASP A 1 215 ? 11.257 -12.261 -21.341 1.00 83.62 215 ASP A CA 1
ATOM 1705 C C . ASP A 1 215 ? 11.567 -11.045 -20.450 1.00 83.62 215 ASP A C 1
ATOM 1707 O O . ASP A 1 215 ? 12.698 -10.560 -20.391 1.00 83.62 215 ASP A O 1
ATOM 1711 N N . GLY A 1 216 ? 10.557 -10.511 -19.758 1.00 89.75 216 GLY A N 1
ATOM 1712 C CA . GLY A 1 216 ? 10.747 -9.445 -18.773 1.00 89.75 216 GLY A CA 1
ATOM 1713 C C . GLY A 1 216 ? 9.781 -8.287 -18.954 1.00 89.75 216 GLY A C 1
ATOM 1714 O O . GLY A 1 216 ? 8.568 -8.465 -18.880 1.00 89.75 216 GLY A O 1
ATOM 1715 N N . TRP A 1 217 ? 10.318 -7.083 -19.139 1.00 93.00 217 TRP A N 1
ATOM 1716 C CA . TRP A 1 217 ? 9.547 -5.844 -19.086 1.00 93.00 217 TRP A CA 1
ATOM 1717 C C . TRP A 1 217 ? 9.891 -4.954 -20.267 1.00 93.00 217 TRP A C 1
ATOM 1719 O O . TRP A 1 217 ? 11.062 -4.696 -20.539 1.00 93.00 217 TRP A O 1
ATOM 1729 N N . ILE A 1 218 ? 8.866 -4.460 -20.954 1.00 94.06 218 ILE A N 1
ATOM 1730 C CA . ILE A 1 218 ? 9.029 -3.504 -22.049 1.00 94.06 218 ILE A CA 1
ATOM 1731 C C . ILE A 1 218 ? 8.429 -2.168 -21.647 1.00 94.06 218 ILE A C 1
ATOM 1733 O O . ILE A 1 218 ? 7.414 -2.109 -20.953 1.00 94.06 218 ILE A O 1
ATOM 1737 N N . LYS A 1 219 ? 9.064 -1.087 -22.091 1.00 93.00 219 LYS A N 1
ATOM 1738 C CA . LYS A 1 219 ? 8.531 0.261 -21.922 1.00 93.00 219 LYS A CA 1
ATOM 1739 C C . LYS A 1 219 ? 7.263 0.414 -22.765 1.00 93.00 219 LYS A C 1
ATOM 1741 O O . LYS A 1 219 ? 7.277 0.084 -23.949 1.00 93.00 219 LYS A O 1
ATOM 1746 N N . ASP A 1 220 ? 6.197 0.922 -22.159 1.00 89.94 220 ASP A N 1
ATOM 1747 C CA . ASP A 1 220 ? 4.888 1.118 -22.785 1.00 89.94 220 ASP A CA 1
ATOM 1748 C C . ASP A 1 220 ? 4.474 2.590 -22.704 1.00 89.94 220 ASP A C 1
ATOM 1750 O O . ASP A 1 220 ? 4.353 3.160 -21.620 1.00 89.94 220 ASP A O 1
ATOM 1754 N N . GLY A 1 221 ? 4.236 3.206 -23.860 1.00 81.50 221 GLY A N 1
ATOM 1755 C CA . GLY A 1 221 ? 3.793 4.594 -23.960 1.00 81.50 221 GLY A CA 1
ATOM 1756 C C . GLY A 1 221 ? 4.891 5.655 -23.803 1.00 81.50 221 GLY A C 1
ATOM 1757 O O . GLY A 1 221 ? 6.093 5.394 -23.882 1.00 81.50 221 GLY A O 1
ATOM 1758 N N . GLY A 1 222 ? 4.441 6.904 -23.661 1.00 76.94 222 GLY A N 1
ATOM 1759 C CA . GLY A 1 222 ? 5.304 8.076 -23.515 1.00 76.94 222 GLY A CA 1
ATOM 1760 C C . GLY A 1 222 ? 5.837 8.258 -22.093 1.00 76.94 222 GLY A C 1
ATOM 1761 O O . GLY A 1 222 ? 5.286 7.737 -21.127 1.00 76.94 222 GLY A O 1
ATOM 1762 N N . GLU A 1 223 ? 6.908 9.037 -21.965 1.00 87.44 223 GLU A N 1
ATOM 1763 C CA . GLU A 1 223 ? 7.433 9.454 -20.664 1.00 87.44 223 GLU A CA 1
ATOM 1764 C C . GLU A 1 223 ? 6.629 10.625 -20.107 1.00 87.44 223 GLU A C 1
ATOM 1766 O O . GLU A 1 223 ? 6.356 11.600 -20.816 1.00 87.44 223 GLU A O 1
ATOM 1771 N N . ILE A 1 224 ? 6.313 10.573 -18.817 1.00 85.44 224 ILE A N 1
ATOM 1772 C CA . ILE A 1 224 ? 5.698 11.698 -18.117 1.00 85.44 224 ILE A CA 1
ATOM 1773 C C . ILE A 1 224 ? 6.829 12.514 -17.506 1.00 85.44 224 ILE A C 1
ATOM 1775 O O . ILE A 1 224 ? 7.462 12.084 -16.545 1.00 85.44 224 ILE A O 1
ATOM 1779 N N . ARG A 1 225 ? 7.115 13.684 -18.083 1.00 83.62 225 ARG A N 1
ATOM 1780 C CA . ARG A 1 225 ? 8.159 14.578 -17.569 1.00 83.62 225 ARG A CA 1
ATOM 1781 C C . ARG A 1 225 ? 7.706 15.218 -16.265 1.00 83.62 225 ARG A C 1
ATOM 1783 O O . ARG A 1 225 ? 6.704 15.929 -16.239 1.00 83.62 225 ARG A O 1
ATOM 1790 N N . LEU A 1 226 ? 8.484 15.000 -15.215 1.00 77.06 226 LEU A N 1
ATOM 1791 C CA . LEU A 1 226 ? 8.339 15.702 -13.952 1.00 77.06 226 LEU A CA 1
ATOM 1792 C C . LEU A 1 226 ? 9.077 17.046 -14.022 1.00 77.06 226 LEU A C 1
ATOM 1794 O O . LEU A 1 226 ? 10.084 17.167 -14.733 1.00 77.06 226 LEU A O 1
ATOM 1798 N N . PRO A 1 227 ? 8.600 18.083 -13.314 1.00 72.94 227 PRO A N 1
ATOM 1799 C CA . PRO A 1 227 ? 9.375 19.303 -13.175 1.00 72.94 227 PRO A CA 1
ATOM 1800 C C . PRO A 1 227 ? 10.696 19.024 -12.441 1.00 72.94 227 PRO A C 1
ATOM 1802 O O . PRO A 1 227 ? 10.854 18.025 -11.742 1.00 72.94 227 PRO A O 1
ATOM 1805 N N . LYS A 1 228 ? 11.670 19.922 -12.607 1.00 73.62 228 LYS A N 1
ATOM 1806 C CA . LYS A 1 228 ? 12.978 19.790 -11.956 1.00 73.62 228 LYS A CA 1
ATOM 1807 C C . LYS A 1 228 ? 12.808 19.749 -10.429 1.00 73.62 228 LYS A C 1
ATOM 1809 O O . LYS A 1 228 ? 12.050 20.551 -9.894 1.00 73.62 228 LYS A O 1
ATOM 1814 N N . ASP A 1 229 ? 13.538 18.848 -9.772 1.00 75.50 229 ASP A N 1
ATOM 1815 C CA . ASP A 1 229 ? 13.544 18.642 -8.314 1.00 75.50 229 ASP A CA 1
ATOM 1816 C C . ASP A 1 229 ? 12.256 18.009 -7.750 1.00 75.50 229 ASP A C 1
ATOM 1818 O O . ASP A 1 229 ? 12.048 18.008 -6.537 1.00 75.50 229 ASP A O 1
ATOM 1822 N N . PHE A 1 230 ? 11.417 17.432 -8.618 1.00 77.19 230 PHE A N 1
ATOM 1823 C CA . PHE A 1 230 ? 10.284 16.616 -8.200 1.00 77.19 230 PHE A CA 1
ATOM 1824 C C . PHE A 1 230 ? 10.601 15.130 -8.272 1.00 77.19 230 PHE A C 1
ATOM 1826 O O . PHE A 1 230 ? 11.203 14.660 -9.231 1.00 77.19 230 PHE A O 1
ATOM 1833 N N . SER A 1 231 ? 10.113 14.386 -7.288 1.00 82.12 231 SER A N 1
ATOM 1834 C CA . SER A 1 231 ? 10.043 12.929 -7.326 1.00 82.12 231 SER A CA 1
ATOM 1835 C C . SER A 1 231 ? 8.667 12.469 -6.874 1.00 82.12 231 SER A C 1
ATOM 1837 O O . SER A 1 231 ? 7.973 13.163 -6.126 1.00 82.12 231 SER A O 1
ATOM 1839 N N . SER A 1 232 ? 8.266 11.300 -7.349 1.00 86.00 232 SER A N 1
ATOM 1840 C CA . SER A 1 232 ? 7.051 10.623 -6.941 1.00 86.00 232 SER A CA 1
ATOM 1841 C C . SER A 1 232 ? 7.299 9.854 -5.652 1.00 86.00 232 SER A C 1
ATOM 1843 O O . SER A 1 232 ? 8.188 9.003 -5.585 1.00 86.00 232 SER A O 1
ATOM 1845 N N . THR A 1 233 ? 6.492 10.132 -4.634 1.00 85.44 233 THR A N 1
ATOM 1846 C CA . THR A 1 233 ? 6.439 9.333 -3.406 1.00 85.44 233 THR A CA 1
ATOM 1847 C C . THR A 1 233 ? 5.403 8.231 -3.473 1.00 85.44 233 THR A C 1
ATOM 1849 O O . THR A 1 233 ? 5.510 7.255 -2.757 1.00 85.44 233 THR A O 1
ATOM 1852 N N . GLU A 1 234 ? 4.402 8.346 -4.328 1.00 88.75 234 GLU A N 1
ATOM 1853 C CA . GLU A 1 234 ? 3.374 7.322 -4.465 1.00 88.75 234 GLU A CA 1
ATOM 1854 C C . GLU A 1 234 ? 2.745 7.455 -5.839 1.00 88.75 234 GLU A C 1
ATOM 1856 O O . GLU A 1 234 ? 2.567 8.573 -6.319 1.00 88.75 234 GLU A O 1
ATOM 1861 N N . ILE A 1 235 ? 2.384 6.341 -6.464 1.00 91.81 235 ILE A N 1
ATOM 1862 C CA . ILE A 1 235 ? 1.515 6.353 -7.638 1.00 91.81 235 ILE A CA 1
ATOM 1863 C C . ILE A 1 235 ? 0.421 5.336 -7.382 1.00 91.81 235 ILE A C 1
ATOM 1865 O O . ILE A 1 235 ? 0.692 4.151 -7.215 1.00 91.81 235 ILE A O 1
ATOM 1869 N N . VAL A 1 236 ? -0.819 5.810 -7.343 1.00 92.31 236 VAL A N 1
ATOM 1870 C CA . VAL A 1 236 ? -1.982 5.020 -6.932 1.00 92.31 236 VAL A CA 1
ATOM 1871 C C . VAL A 1 236 ? -3.166 5.243 -7.854 1.00 92.31 236 VAL A C 1
ATOM 1873 O O . VAL A 1 236 ? -3.256 6.246 -8.559 1.00 92.31 236 VAL A O 1
ATOM 1876 N N . ARG A 1 237 ? -4.113 4.306 -7.827 1.00 92.69 237 ARG A N 1
ATOM 1877 C CA . ARG A 1 237 ? -5.364 4.408 -8.573 1.00 92.69 237 ARG A CA 1
ATOM 1878 C C . ARG A 1 237 ? -6.472 5.023 -7.714 1.00 92.69 237 ARG A C 1
ATOM 1880 O O . ARG A 1 237 ? -6.849 4.448 -6.697 1.00 92.69 237 ARG A O 1
ATOM 1887 N N . CYS A 1 238 ? -7.021 6.148 -8.165 1.00 92.81 238 CYS A N 1
ATOM 1888 C CA . CYS A 1 238 ? -8.138 6.877 -7.567 1.00 92.81 238 CYS A CA 1
ATOM 1889 C C . CYS A 1 238 ? -9.334 6.856 -8.535 1.00 92.81 238 CYS A C 1
ATOM 1891 O O . CYS A 1 238 ? -9.407 7.643 -9.481 1.00 92.81 238 CYS A O 1
ATOM 1893 N N . GLY A 1 239 ? -10.261 5.924 -8.331 1.00 91.19 239 GLY A N 1
ATOM 1894 C CA . GLY A 1 239 ? -11.308 5.589 -9.292 1.00 91.19 239 GLY A CA 1
ATOM 1895 C C . GLY A 1 239 ? -10.706 5.034 -10.582 1.00 91.19 239 GLY A C 1
ATOM 1896 O O . GLY A 1 239 ? -9.956 4.060 -10.568 1.00 91.19 239 GLY A O 1
ATOM 1897 N N . ASP A 1 240 ? -10.995 5.693 -11.700 1.00 90.38 240 ASP A N 1
ATOM 1898 C CA . ASP A 1 240 ? -10.490 5.296 -13.018 1.00 90.38 240 ASP A CA 1
ATOM 1899 C C . ASP A 1 240 ? -9.197 6.022 -13.415 1.00 90.38 240 ASP A C 1
ATOM 1901 O O . ASP A 1 240 ? -8.712 5.856 -14.535 1.00 90.38 240 ASP A O 1
ATOM 1905 N N . ARG A 1 241 ? -8.629 6.833 -12.514 1.00 92.31 241 ARG A N 1
ATOM 1906 C CA . ARG A 1 241 ? -7.432 7.640 -12.766 1.00 92.31 241 ARG A CA 1
ATOM 1907 C C . ARG A 1 241 ? -6.261 7.182 -11.921 1.00 92.31 241 ARG A C 1
ATOM 1909 O O . ARG A 1 241 ? -6.428 6.748 -10.788 1.00 92.31 241 ARG A O 1
ATOM 1916 N N . GLU A 1 242 ? -5.069 7.311 -12.476 1.00 92.50 242 GLU A N 1
ATOM 1917 C CA . GLU A 1 242 ? -3.817 7.075 -11.764 1.00 92.50 242 GLU A CA 1
ATOM 1918 C C . GLU A 1 242 ? -3.263 8.429 -11.332 1.00 92.50 242 GLU A C 1
ATOM 1920 O O . GLU A 1 242 ? -3.265 9.379 -12.112 1.00 92.50 242 GLU A O 1
ATOM 1925 N N . VAL A 1 243 ? -2.853 8.551 -10.076 1.00 92.06 243 VAL A N 1
ATOM 1926 C CA . VAL A 1 243 ? -2.441 9.811 -9.458 1.00 92.06 243 VAL A CA 1
ATOM 1927 C C . VAL A 1 243 ? -1.089 9.611 -8.802 1.00 92.06 243 VAL A C 1
ATOM 1929 O O . VAL A 1 243 ? -0.917 8.696 -8.000 1.00 92.06 243 VAL A O 1
ATOM 1932 N N . ALA A 1 244 ? -0.146 10.488 -9.129 1.00 90.31 244 ALA A N 1
ATOM 1933 C CA . ALA A 1 244 ? 1.148 10.556 -8.475 1.00 90.31 244 ALA A CA 1
ATOM 1934 C C . ALA A 1 244 ? 1.123 11.570 -7.323 1.00 90.31 244 ALA A C 1
ATOM 1936 O O . ALA A 1 244 ? 0.690 12.711 -7.516 1.00 90.31 244 ALA A O 1
ATOM 1937 N N . SER A 1 245 ? 1.622 11.163 -6.155 1.00 89.25 245 SER A N 1
ATOM 1938 C CA . SER A 1 245 ? 2.099 12.063 -5.103 1.00 89.25 245 SER A CA 1
ATOM 1939 C C . SER A 1 245 ? 3.499 12.522 -5.425 1.00 89.25 245 SER A C 1
ATOM 1941 O O . SER A 1 245 ? 4.363 11.692 -5.675 1.00 89.25 245 SER A O 1
ATOM 1943 N N . LEU A 1 246 ? 3.724 13.828 -5.390 1.00 85.12 246 LEU A N 1
ATOM 1944 C CA . LEU A 1 246 ? 4.982 14.464 -5.713 1.00 85.12 246 LEU A CA 1
ATOM 1945 C C . LEU A 1 246 ? 5.545 15.221 -4.507 1.00 85.12 246 LEU A C 1
ATOM 1947 O O . LEU A 1 246 ? 4.827 15.924 -3.791 1.00 85.12 246 LEU A O 1
ATOM 1951 N N . VAL A 1 247 ? 6.860 15.145 -4.343 1.00 78.06 247 VAL A N 1
ATOM 1952 C CA . VAL A 1 247 ? 7.644 15.952 -3.399 1.00 78.06 247 VAL A CA 1
ATOM 1953 C C . VAL A 1 247 ? 8.407 17.023 -4.173 1.00 78.06 247 VAL A C 1
ATOM 1955 O O . VAL A 1 247 ? 8.753 16.807 -5.326 1.00 78.06 247 VAL A O 1
ATOM 1958 N N . GLY A 1 248 ? 8.652 18.185 -3.556 1.00 67.94 248 GLY A N 1
ATOM 1959 C CA . GLY A 1 248 ? 9.494 19.252 -4.120 1.00 67.94 248 GLY A CA 1
ATOM 1960 C C . GLY A 1 248 ? 8.826 20.630 -4.174 1.00 67.94 248 GLY A C 1
ATOM 1961 O O . GLY A 1 248 ? 9.494 21.630 -3.927 1.00 67.94 248 GLY A O 1
ATOM 1962 N N . VAL A 1 249 ? 7.507 20.714 -4.411 1.00 62.31 249 VAL A N 1
ATOM 1963 C CA . VAL A 1 249 ? 6.752 21.988 -4.388 1.00 62.31 249 VAL A CA 1
ATOM 1964 C C . VAL A 1 249 ? 5.325 21.790 -3.870 1.00 62.31 249 VAL A C 1
ATOM 1966 O O . VAL A 1 249 ? 4.568 20.955 -4.362 1.00 62.31 249 VAL A O 1
ATOM 1969 N N . GLU A 1 250 ? 4.916 22.628 -2.916 1.00 62.06 250 GLU A N 1
ATOM 1970 C CA . GLU A 1 250 ? 3.645 22.482 -2.193 1.00 62.06 250 GLU A CA 1
ATOM 1971 C C . GLU A 1 250 ? 2.389 22.726 -3.037 1.00 62.06 250 GLU A C 1
ATOM 1973 O O . GLU A 1 250 ? 1.313 22.230 -2.713 1.00 62.06 250 GLU A O 1
ATOM 1978 N N . THR A 1 251 ? 2.501 23.474 -4.133 1.00 61.31 251 THR A N 1
ATOM 1979 C CA . THR A 1 251 ? 1.349 23.857 -4.963 1.00 61.31 251 THR A CA 1
ATOM 1980 C C . THR A 1 251 ? 0.924 22.773 -5.955 1.00 61.31 251 THR A C 1
ATOM 1982 O O . THR A 1 251 ? -0.179 22.846 -6.493 1.00 61.31 251 THR A O 1
ATOM 1985 N N . SER A 1 252 ? 1.766 21.760 -6.192 1.00 67.62 252 SER A N 1
ATOM 1986 C CA . SER A 1 252 ? 1.548 20.707 -7.198 1.00 67.62 252 SER A CA 1
ATOM 1987 C C . SER A 1 252 ? 1.780 19.305 -6.632 1.00 67.62 252 SER A C 1
ATOM 1989 O O . SER A 1 252 ? 2.300 18.440 -7.327 1.00 67.62 252 SER A O 1
ATOM 1991 N N . ARG A 1 253 ? 1.397 19.070 -5.368 1.00 81.19 253 ARG A N 1
ATOM 1992 C CA . ARG A 1 253 ? 1.677 17.794 -4.689 1.00 81.19 253 ARG A CA 1
ATOM 1993 C C . ARG A 1 253 ? 1.040 16.585 -5.358 1.00 81.19 253 ARG A C 1
ATOM 1995 O O . ARG A 1 253 ? 1.625 15.524 -5.269 1.00 81.19 253 ARG A O 1
ATOM 2002 N N . TYR A 1 254 ? -0.101 16.722 -6.040 1.00 87.62 254 TYR A N 1
ATOM 2003 C CA . TYR A 1 254 ? -0.718 15.612 -6.782 1.00 87.62 254 TYR A CA 1
ATOM 2004 C C . TYR A 1 254 ? -0.912 15.942 -8.258 1.00 87.62 254 TYR A C 1
ATOM 2006 O O . TYR A 1 254 ? -1.335 17.057 -8.606 1.00 87.62 254 TYR A O 1
ATOM 2014 N N . VAL A 1 255 ? -0.669 14.944 -9.108 1.00 87.81 255 VAL A N 1
ATOM 2015 C CA . VAL A 1 255 ? -0.858 15.005 -10.562 1.00 87.81 255 VAL A CA 1
ATOM 2016 C C . VAL A 1 255 ? -1.561 13.739 -11.038 1.00 87.81 255 VAL A C 1
ATOM 2018 O O . VAL A 1 255 ? -1.136 12.635 -10.710 1.00 87.81 255 VAL A O 1
ATOM 2021 N N . ALA A 1 256 ? -2.632 13.898 -11.816 1.00 89.25 256 ALA A N 1
ATOM 2022 C CA . ALA A 1 256 ? -3.250 12.786 -12.525 1.00 89.25 256 ALA A CA 1
ATOM 2023 C C . ALA A 1 256 ? -2.393 12.417 -13.744 1.00 89.25 256 ALA A C 1
ATOM 2025 O O . ALA A 1 256 ? -2.055 13.270 -14.565 1.00 89.25 256 ALA A O 1
ATOM 2026 N N . LEU A 1 257 ? -2.017 11.148 -13.847 1.00 87.56 257 LEU A N 1
ATOM 2027 C CA . LEU A 1 257 ? -1.234 10.614 -14.951 1.00 87.56 257 LEU A CA 1
ATOM 2028 C C . LEU A 1 257 ? -2.144 10.356 -16.160 1.00 87.56 257 LEU A C 1
ATOM 2030 O O . LEU A 1 257 ? -3.308 9.980 -16.018 1.00 87.56 257 LEU A O 1
ATOM 2034 N N . GLY A 1 258 ? -1.609 10.565 -17.363 1.00 78.25 258 GLY A N 1
ATOM 2035 C CA . GLY A 1 258 ? -2.346 10.376 -18.619 1.00 78.25 258 GLY A CA 1
ATOM 2036 C C . GLY A 1 258 ? -3.225 11.558 -19.048 1.00 78.25 258 GLY A C 1
ATOM 2037 O O . GLY A 1 258 ? -3.721 11.558 -20.175 1.00 78.25 258 GLY A O 1
ATOM 2038 N N . ASP A 1 259 ? -3.365 12.595 -18.219 1.00 67.94 259 ASP A N 1
ATOM 2039 C CA . ASP A 1 259 ? -3.923 13.878 -18.646 1.00 67.94 259 ASP A CA 1
ATOM 2040 C C . ASP A 1 259 ? -2.881 14.574 -19.547 1.00 67.94 259 ASP A C 1
ATOM 2042 O O . ASP A 1 259 ? -1.884 15.125 -19.082 1.00 67.94 259 ASP A O 1
ATOM 2046 N N . GLY A 1 260 ? -3.054 14.474 -20.871 1.00 56.62 260 GLY A N 1
ATOM 2047 C CA . GLY A 1 260 ? -2.172 15.129 -21.846 1.00 56.62 260 GLY A CA 1
ATOM 2048 C C . GLY A 1 260 ? -2.162 16.657 -21.696 1.00 56.62 260 GLY A C 1
ATOM 2049 O O . GLY A 1 260 ? -3.016 17.231 -21.028 1.00 56.62 260 GLY A O 1
ATOM 2050 N N . SER A 1 261 ? -1.246 17.348 -22.384 1.00 48.06 261 SER A N 1
ATOM 2051 C CA . SER A 1 261 ? -1.023 18.809 -22.304 1.00 48.06 261 SER A CA 1
ATOM 2052 C C . SER A 1 261 ? -2.203 19.717 -22.721 1.00 48.06 261 SER A C 1
ATOM 2054 O O . SER A 1 261 ? -2.042 20.933 -22.798 1.00 48.06 261 SER A O 1
ATOM 2056 N N . GLY A 1 262 ? -3.391 19.154 -22.959 1.00 52.47 262 GLY A N 1
ATOM 2057 C CA . GLY A 1 262 ? -4.654 19.867 -23.177 1.00 52.47 262 GLY A CA 1
ATOM 2058 C C . GLY A 1 262 ? -5.849 19.291 -22.403 1.00 52.47 262 GLY A C 1
ATOM 2059 O O . GLY A 1 262 ? -6.966 19.773 -22.579 1.00 52.47 262 GLY A O 1
ATOM 2060 N N . ALA A 1 263 ? -5.648 18.272 -21.562 1.00 62.72 263 ALA A N 1
ATOM 2061 C CA . ALA A 1 263 ? -6.692 17.745 -20.693 1.00 62.72 263 ALA A CA 1
ATOM 2062 C C . ALA A 1 263 ? -6.899 18.696 -19.504 1.00 62.72 263 ALA A C 1
ATOM 2064 O O . ALA A 1 263 ? -5.955 19.147 -18.857 1.00 62.72 263 ALA A O 1
ATOM 2065 N N . GLN A 1 264 ? -8.155 19.034 -19.234 1.00 74.06 264 GLN A N 1
ATOM 2066 C CA . GLN A 1 264 ? -8.537 19.879 -18.108 1.00 74.06 264 GLN A CA 1
ATOM 2067 C C . GLN A 1 264 ? -8.211 19.149 -16.792 1.00 74.06 264 GLN A C 1
ATOM 2069 O O . GLN A 1 264 ? -8.726 18.056 -16.594 1.00 74.06 264 GLN A O 1
ATOM 2074 N N . ASP A 1 265 ? -7.403 19.761 -15.908 1.00 86.75 265 ASP A N 1
ATOM 2075 C CA . ASP A 1 265 ? -6.927 19.202 -14.620 1.00 86.75 265 ASP A CA 1
ATOM 2076 C C . ASP A 1 265 ? -8.032 18.433 -13.882 1.00 86.75 265 ASP A C 1
ATOM 2078 O O . ASP A 1 265 ? -8.913 19.038 -13.258 1.00 86.75 265 ASP A O 1
ATOM 2082 N N . TRP A 1 266 ? -8.004 17.098 -13.959 1.00 90.12 266 TRP A N 1
ATOM 2083 C CA . TRP A 1 266 ? -9.057 16.251 -13.401 1.00 90.12 266 TRP A CA 1
ATOM 2084 C C . TRP A 1 266 ? -9.224 16.477 -11.895 1.00 90.12 266 TRP A C 1
ATOM 2086 O O . TRP A 1 266 ? -10.350 16.586 -11.407 1.00 90.12 266 TRP A O 1
ATOM 2096 N N . LEU A 1 267 ? -8.120 16.676 -11.164 1.00 90.25 267 LEU A N 1
ATOM 2097 C CA . LEU A 1 267 ? -8.143 16.979 -9.728 1.00 90.25 267 LEU A CA 1
ATOM 2098 C C . LEU A 1 267 ? -8.855 18.311 -9.436 1.00 90.25 267 LEU A C 1
ATOM 2100 O O . LEU A 1 267 ? -9.459 18.477 -8.372 1.00 90.25 267 LEU A O 1
ATOM 2104 N N . ALA A 1 268 ? -8.819 19.279 -10.356 1.00 90.38 268 ALA A N 1
ATOM 2105 C CA . ALA A 1 268 ? -9.609 20.503 -10.234 1.00 90.38 268 ALA A CA 1
ATOM 2106 C C . ALA A 1 268 ? -11.099 20.242 -10.477 1.00 90.38 268 ALA A C 1
ATOM 2108 O O . ALA A 1 268 ? -11.928 20.765 -9.727 1.00 90.38 268 ALA A O 1
ATOM 2109 N N . GLN A 1 269 ? -11.430 19.425 -11.483 1.00 90.50 269 GLN A N 1
ATOM 2110 C CA . GLN A 1 269 ? -12.811 19.082 -11.838 1.00 90.50 269 GLN A CA 1
ATOM 2111 C C . GLN A 1 269 ? -13.531 18.385 -10.684 1.00 90.50 269 GLN A C 1
ATOM 2113 O O . GLN A 1 269 ? -14.610 18.818 -10.285 1.00 90.50 269 GLN A O 1
ATOM 2118 N N . ILE A 1 270 ? -12.899 17.372 -10.083 1.00 91.44 270 ILE A N 1
ATOM 2119 C CA . ILE A 1 270 ? -13.478 16.636 -8.952 1.00 91.44 270 ILE A CA 1
ATOM 2120 C C . ILE A 1 270 ? -13.370 17.393 -7.620 1.00 91.44 270 ILE A C 1
ATOM 2122 O O . ILE A 1 270 ? -13.748 16.862 -6.587 1.00 91.44 270 ILE A O 1
ATOM 2126 N N . GLY A 1 271 ? -12.859 18.630 -7.609 1.00 91.25 271 GLY A N 1
ATOM 2127 C CA . GLY A 1 271 ? -12.858 19.503 -6.432 1.00 91.25 271 GLY A CA 1
ATOM 2128 C C . GLY A 1 271 ? -11.677 19.339 -5.469 1.00 91.25 271 GLY A C 1
ATOM 2129 O O . GLY A 1 271 ? -11.591 20.091 -4.498 1.00 91.25 271 GLY A O 1
ATOM 2130 N N . VAL A 1 272 ? -10.716 18.456 -5.746 1.00 91.56 272 VAL A N 1
ATOM 2131 C CA . VAL A 1 272 ? -9.523 18.241 -4.902 1.00 91.56 272 VAL A CA 1
ATOM 2132 C C . VAL A 1 272 ? -8.687 19.517 -4.780 1.00 91.56 272 VAL A C 1
ATOM 2134 O O . VAL A 1 272 ? -8.306 19.911 -3.678 1.00 91.56 272 VAL A O 1
ATOM 2137 N N . ARG A 1 273 ? -8.501 20.268 -5.875 1.00 90.12 2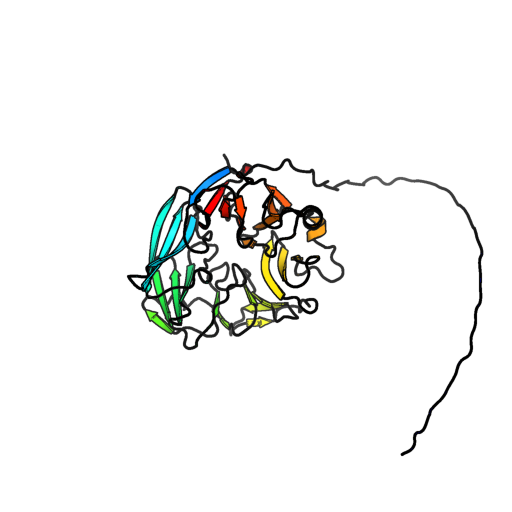73 ARG A N 1
ATOM 2138 C CA . ARG A 1 273 ? -7.789 21.563 -5.824 1.00 90.12 273 ARG A CA 1
ATOM 2139 C C . ARG A 1 273 ? -8.482 22.602 -4.936 1.00 90.12 273 ARG A C 1
ATOM 2141 O O . ARG A 1 273 ? -7.812 23.485 -4.407 1.00 90.12 273 ARG A O 1
ATOM 2148 N N . LYS A 1 274 ? -9.809 22.529 -4.758 1.00 90.62 274 LYS A N 1
ATOM 2149 C CA . LYS A 1 274 ? -10.537 23.418 -3.832 1.00 90.62 274 LYS A CA 1
ATOM 2150 C C . LYS A 1 274 ? -10.230 23.056 -2.379 1.00 90.62 274 LYS A C 1
ATOM 2152 O O . LYS A 1 274 ? -10.077 23.964 -1.566 1.00 90.62 274 LYS A O 1
ATOM 2157 N N . LEU A 1 275 ? -10.082 21.765 -2.070 1.00 90.62 275 LEU A N 1
ATOM 2158 C CA . LEU A 1 275 ? -9.668 21.311 -0.741 1.00 90.62 275 LEU A CA 1
ATOM 2159 C C . LEU A 1 275 ? -8.281 21.853 -0.385 1.00 90.62 275 LEU A C 1
ATOM 2161 O O . LEU A 1 275 ? -8.123 22.394 0.699 1.00 90.62 275 LEU A O 1
ATOM 2165 N N . PHE A 1 276 ? -7.327 21.851 -1.317 1.00 88.50 276 PHE A N 1
ATOM 2166 C CA . PHE A 1 276 ? -5.968 22.374 -1.074 1.00 88.50 276 PHE A CA 1
ATOM 2167 C C . PHE A 1 276 ? -5.892 23.880 -0.837 1.00 88.50 276 PHE A C 1
ATOM 2169 O O . PHE A 1 276 ? -4.930 24.373 -0.263 1.00 88.50 276 PHE A O 1
ATOM 2176 N N . ARG A 1 277 ? -6.906 24.638 -1.260 1.00 88.44 277 ARG A N 1
ATOM 2177 C CA . ARG A 1 277 ? -7.007 26.059 -0.899 1.00 88.44 277 ARG A CA 1
ATOM 2178 C C . ARG A 1 277 ? -7.520 26.241 0.527 1.00 88.44 277 ARG A C 1
ATOM 2180 O O . ARG A 1 277 ? -7.204 27.237 1.165 1.00 88.44 277 ARG A O 1
ATOM 2187 N N . ARG A 1 278 ? -8.328 25.299 1.020 1.00 89.81 278 ARG A N 1
ATOM 2188 C CA . ARG A 1 278 ? -8.981 25.365 2.335 1.00 89.81 278 ARG A CA 1
ATOM 2189 C C . ARG A 1 278 ? -8.185 24.680 3.446 1.00 89.81 278 ARG A C 1
ATOM 2191 O O . ARG A 1 278 ? -8.286 25.112 4.587 1.00 89.81 278 ARG A O 1
ATOM 2198 N N . TYR A 1 279 ? -7.421 23.653 3.106 1.00 89.31 279 TYR A N 1
ATOM 2199 C CA . TYR A 1 279 ? -6.661 22.811 4.024 1.00 89.31 279 TYR A CA 1
ATOM 2200 C C . TYR A 1 279 ? -5.201 22.745 3.590 1.00 89.31 279 TYR A C 1
ATOM 2202 O O . TYR A 1 279 ? -4.896 22.927 2.409 1.00 89.31 279 TYR A O 1
ATOM 2210 N N . ASN A 1 280 ? -4.315 22.447 4.535 1.00 84.94 280 ASN A N 1
ATOM 2211 C CA . ASN A 1 280 ? -2.935 22.109 4.218 1.00 84.94 280 ASN A CA 1
ATOM 2212 C C . ASN A 1 280 ? -2.890 20.805 3.408 1.00 84.94 280 ASN A C 1
ATOM 2214 O O . ASN A 1 280 ? -3.685 19.890 3.641 1.00 84.94 280 ASN A O 1
ATOM 2218 N N . VAL A 1 281 ? -1.975 20.739 2.439 1.00 75.06 281 VAL A N 1
ATOM 2219 C CA . VAL A 1 281 ? -1.862 19.601 1.517 1.00 75.06 281 VAL A CA 1
ATOM 2220 C C . VAL A 1 281 ? -0.890 18.574 2.103 1.00 75.06 281 VAL A C 1
ATOM 2222 O O . VAL A 1 281 ? 0.295 18.897 2.231 1.00 75.06 281 VAL A O 1
ATOM 2225 N N . PRO A 1 282 ? -1.339 17.354 2.446 1.00 78.81 282 PRO A N 1
ATOM 2226 C CA . PRO A 1 282 ? -0.434 16.320 2.938 1.00 78.81 282 PRO A CA 1
ATOM 2227 C C . PRO A 1 282 ? 0.550 15.882 1.849 1.00 78.81 282 PRO A C 1
ATOM 2229 O O . PRO A 1 282 ? 0.393 16.189 0.663 1.00 78.81 282 PRO A O 1
ATOM 2232 N N . PHE A 1 283 ? 1.620 15.196 2.242 1.00 77.25 283 PHE A N 1
ATOM 2233 C CA . PHE A 1 283 ? 2.633 14.730 1.289 1.00 77.25 283 PHE A CA 1
ATOM 2234 C C . PHE A 1 283 ? 2.167 13.512 0.494 1.00 77.25 283 PHE A C 1
ATOM 2236 O O . PHE A 1 283 ? 2.622 13.310 -0.629 1.00 77.25 283 PHE A O 1
ATOM 2243 N N . LEU A 1 284 ? 1.256 12.723 1.062 1.00 82.94 284 LEU A N 1
ATOM 2244 C CA . LEU A 1 284 ? 0.899 11.408 0.552 1.00 82.94 284 LEU A CA 1
ATOM 2245 C C . LEU A 1 284 ? -0.597 11.321 0.240 1.00 82.94 284 LEU A C 1
ATOM 2247 O O . LEU A 1 284 ? -1.433 11.604 1.098 1.00 82.94 284 LEU A O 1
ATOM 2251 N N . ILE A 1 285 ? -0.925 10.904 -0.984 1.00 84.88 285 ILE A N 1
ATOM 2252 C CA . ILE A 1 285 ? -2.220 10.309 -1.306 1.00 84.88 285 ILE A CA 1
ATOM 2253 C C . ILE A 1 285 ? -2.073 8.792 -1.249 1.00 84.88 285 ILE A C 1
ATOM 2255 O O . ILE A 1 285 ? -1.424 8.181 -2.090 1.00 84.88 285 ILE A O 1
ATOM 2259 N N . ASN A 1 286 ? -2.670 8.166 -0.245 1.00 85.25 286 ASN A N 1
ATOM 2260 C CA . ASN A 1 286 ? -2.713 6.712 -0.195 1.00 85.25 286 ASN A CA 1
ATOM 2261 C C . ASN A 1 286 ? -3.837 6.233 -1.095 1.00 85.25 286 ASN A C 1
ATOM 2263 O O . ASN A 1 286 ? -4.914 6.825 -1.082 1.00 85.25 286 ASN A O 1
ATOM 2267 N N . GLY A 1 287 ? -3.620 5.161 -1.847 1.00 82.69 287 GLY A N 1
ATOM 2268 C CA . GLY A 1 287 ? -4.668 4.583 -2.674 1.00 82.69 287 GLY A CA 1
ATOM 2269 C C . GLY A 1 287 ? -4.673 3.073 -2.626 1.00 82.69 287 GLY A C 1
ATOM 2270 O O . GLY A 1 287 ? -3.633 2.416 -2.684 1.00 82.69 287 GLY A O 1
ATOM 2271 N N . ASP A 1 288 ? -5.874 2.531 -2.500 1.00 82.88 288 ASP A N 1
ATOM 2272 C CA . ASP A 1 288 ? -6.115 1.107 -2.432 1.00 82.88 288 ASP A CA 1
ATOM 2273 C C . ASP A 1 288 ? -7.475 0.757 -3.025 1.00 82.88 288 ASP A C 1
ATOM 2275 O O . ASP A 1 288 ? -8.441 1.485 -2.828 1.00 82.88 288 ASP A O 1
ATOM 2279 N N . TYR A 1 289 ? -7.554 -0.340 -3.778 1.00 86.06 289 TYR A N 1
ATOM 2280 C CA . TYR A 1 289 ? -8.801 -0.805 -4.405 1.00 86.06 289 TYR A CA 1
ATOM 2281 C C . TYR A 1 289 ? -9.535 0.260 -5.249 1.00 86.06 289 TYR A C 1
ATOM 2283 O O . TYR A 1 289 ? -10.758 0.251 -5.363 1.00 86.06 289 TYR A O 1
ATOM 2291 N N . GLY A 1 290 ? -8.795 1.206 -5.840 1.00 89.00 290 GLY A N 1
ATOM 2292 C CA . GLY A 1 290 ? -9.383 2.333 -6.573 1.00 89.00 290 GLY A CA 1
ATOM 2293 C C . GLY A 1 290 ? -9.969 3.430 -5.673 1.00 89.00 290 GLY A C 1
ATOM 2294 O O . GLY A 1 290 ? -10.682 4.303 -6.164 1.00 89.00 290 GLY A O 1
ATOM 2295 N N . ILE A 1 291 ? -9.695 3.405 -4.372 1.00 93.19 291 ILE A N 1
ATOM 2296 C CA . ILE A 1 291 ? -10.100 4.412 -3.395 1.00 93.19 291 ILE A CA 1
ATOM 2297 C C . ILE A 1 291 ? -8.842 5.084 -2.871 1.00 93.19 291 ILE A C 1
ATOM 2299 O O . ILE A 1 291 ? -7.989 4.451 -2.254 1.00 93.19 291 ILE A O 1
ATOM 2303 N N . CYS A 1 292 ? -8.745 6.386 -3.087 1.00 93.25 292 CYS A N 1
ATOM 2304 C CA . CYS A 1 292 ? -7.671 7.193 -2.546 1.00 93.25 292 CYS A CA 1
ATOM 2305 C C . CYS A 1 292 ? -8.123 8.003 -1.344 1.00 93.25 292 CYS A C 1
ATOM 2307 O O . CYS A 1 292 ? -9.285 8.400 -1.252 1.00 93.25 292 CYS A O 1
ATOM 2309 N N . ALA A 1 293 ? -7.193 8.291 -0.444 1.00 92.94 293 ALA A N 1
ATOM 2310 C CA . ALA A 1 293 ? -7.453 9.079 0.738 1.00 92.94 293 ALA A CA 1
ATOM 2311 C C . ALA A 1 293 ? -6.249 9.897 1.180 1.00 92.94 293 ALA A C 1
ATOM 2313 O O . ALA A 1 293 ? -5.096 9.538 0.940 1.00 92.94 293 ALA A O 1
ATOM 2314 N N . PHE A 1 294 ? -6.553 11.005 1.848 1.00 91.81 294 PHE A N 1
ATOM 2315 C CA . PHE A 1 294 ? -5.560 11.855 2.484 1.00 91.81 294 PHE A CA 1
ATOM 2316 C C . PHE A 1 294 ? -6.189 12.665 3.631 1.00 91.81 294 PHE A C 1
ATOM 2318 O O . PHE A 1 294 ? -7.386 12.980 3.577 1.00 91.81 294 PHE A O 1
ATOM 2325 N N . PRO A 1 295 ? -5.419 13.005 4.681 1.00 91.06 295 PRO A N 1
ATOM 2326 C CA . PRO A 1 295 ? -5.919 13.829 5.774 1.00 91.06 295 PRO A CA 1
ATOM 2327 C C . PRO A 1 295 ? -6.130 15.290 5.348 1.00 91.06 295 PRO A C 1
ATOM 2329 O O . PRO A 1 295 ? -5.395 15.850 4.540 1.00 91.06 295 PRO A O 1
ATOM 2332 N N . LEU A 1 296 ? -7.150 15.935 5.911 1.00 90.69 296 LEU A N 1
ATOM 2333 C CA . LEU A 1 296 ? -7.410 17.365 5.762 1.00 90.69 296 LEU A CA 1
ATOM 2334 C C . LEU A 1 296 ? -6.785 18.099 6.946 1.00 90.69 296 LEU A C 1
ATOM 2336 O O . LEU A 1 296 ? -7.319 18.050 8.052 1.00 90.69 296 LEU A O 1
ATOM 2340 N N . LEU A 1 297 ? -5.657 18.767 6.722 1.00 88.12 297 LEU A N 1
ATOM 2341 C CA . LEU A 1 297 ? -4.863 19.382 7.787 1.00 88.12 297 LEU A CA 1
ATOM 2342 C C . LEU A 1 297 ? -5.219 20.865 7.988 1.00 88.12 297 LEU A C 1
ATOM 2344 O O . LEU A 1 297 ? -5.547 21.575 7.032 1.00 88.12 297 LEU A O 1
ATOM 2348 N N . ASP A 1 298 ? -5.132 21.355 9.226 1.00 86.25 298 ASP A N 1
ATOM 2349 C CA . ASP A 1 298 ? -5.296 22.782 9.533 1.00 86.25 298 ASP A CA 1
ATOM 2350 C C . ASP A 1 298 ? -4.106 23.602 8.989 1.00 86.25 298 ASP A C 1
ATOM 2352 O O . ASP A 1 298 ? -2.937 23.267 9.204 1.00 86.25 298 ASP A O 1
ATOM 2356 N N . HIS A 1 299 ? -4.400 24.719 8.314 1.00 83.94 299 HIS A N 1
ATOM 2357 C CA . HIS A 1 299 ? -3.409 25.702 7.853 1.00 83.94 299 HIS A CA 1
ATOM 2358 C C . HIS A 1 299 ? -2.599 26.318 8.995 1.00 83.94 299 HIS A C 1
ATOM 2360 O O . HIS A 1 299 ? -1.419 26.618 8.835 1.00 83.94 299 HIS A O 1
ATOM 2366 N N . ARG A 1 300 ? -3.224 26.517 10.159 1.00 83.81 300 ARG A N 1
ATOM 2367 C CA . ARG A 1 300 ? -2.594 27.153 11.327 1.00 83.81 300 ARG A CA 1
ATOM 2368 C C . ARG A 1 300 ? -1.837 26.160 12.197 1.00 83.81 300 ARG A C 1
ATOM 2370 O O . ARG A 1 300 ? -0.931 26.552 12.927 1.00 83.81 300 ARG A O 1
ATOM 2377 N N . ARG A 1 301 ? -2.231 24.888 12.146 1.00 80.19 301 ARG A N 1
ATOM 2378 C CA . ARG A 1 301 ? -1.689 23.801 12.962 1.00 80.19 301 ARG A CA 1
ATOM 2379 C C . ARG A 1 301 ? -1.425 22.608 12.057 1.00 80.19 301 ARG A C 1
ATOM 2381 O O . ARG A 1 301 ? -2.253 21.717 11.936 1.00 80.19 301 ARG A O 1
ATOM 2388 N N . TRP A 1 302 ? -0.249 22.593 11.439 1.00 71.50 302 TRP A N 1
ATOM 2389 C CA . TRP A 1 302 ? 0.150 21.615 10.419 1.00 71.50 302 TRP A CA 1
ATOM 2390 C C . TRP A 1 302 ? 0.046 20.133 10.830 1.00 71.50 302 TRP A C 1
ATOM 2392 O O . TRP A 1 302 ? 0.079 19.275 9.957 1.00 71.50 302 TRP A O 1
ATOM 2402 N N . ARG A 1 303 ? -0.097 19.826 12.128 1.00 72.44 303 ARG A N 1
ATOM 2403 C CA . ARG A 1 303 ? -0.307 18.464 12.657 1.00 72.44 303 ARG A CA 1
ATOM 2404 C C . ARG A 1 303 ? -1.755 18.138 13.026 1.00 72.44 303 ARG A C 1
ATOM 2406 O O . ARG A 1 303 ? -2.094 16.980 13.238 1.00 72.44 303 ARG A O 1
ATOM 2413 N N . THR A 1 304 ? -2.627 19.140 13.097 1.00 82.75 304 THR A N 1
ATOM 2414 C CA . THR A 1 304 ? -4.026 18.932 13.468 1.00 82.75 304 THR A CA 1
ATOM 2415 C C . THR A 1 304 ? -4.806 18.434 12.258 1.00 82.75 304 THR A C 1
ATOM 2417 O O . THR A 1 304 ? -4.954 19.146 11.261 1.00 82.75 304 THR A O 1
ATOM 2420 N N . THR A 1 305 ? -5.328 17.211 12.359 1.00 87.38 305 THR A N 1
ATOM 2421 C CA . THR A 1 305 ? -6.183 16.618 11.328 1.00 87.38 305 THR A CA 1
ATOM 2422 C C . THR A 1 305 ? -7.636 17.021 11.574 1.00 87.38 305 THR A C 1
ATOM 2424 O O . THR A 1 305 ? -8.235 16.658 12.576 1.00 87.38 305 THR A O 1
ATOM 2427 N N . LEU A 1 306 ? -8.219 17.783 10.650 1.00 88.25 306 LEU A N 1
ATOM 2428 C CA . LEU A 1 306 ? -9.604 18.267 10.722 1.00 88.25 306 LEU A CA 1
ATOM 2429 C C . LEU A 1 306 ? -10.614 17.280 10.123 1.00 88.25 306 LEU A C 1
ATOM 2431 O O . LEU A 1 306 ? -11.821 17.416 10.319 1.00 88.25 306 LEU A O 1
ATOM 2435 N N . GLY A 1 307 ? -10.137 16.318 9.342 1.00 90.38 307 GLY A N 1
ATOM 2436 C CA . GLY A 1 307 ? -10.972 15.355 8.645 1.00 90.38 307 GLY A CA 1
ATOM 2437 C C . GLY A 1 307 ? -10.170 14.532 7.652 1.00 90.38 307 GL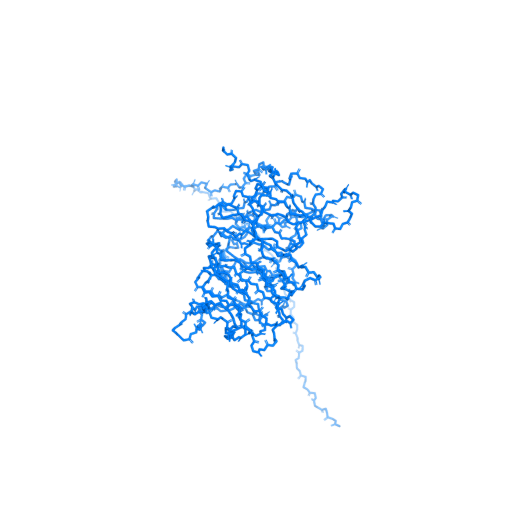Y A C 1
ATOM 2438 O O . GLY A 1 307 ? -8.947 14.624 7.595 1.00 90.38 307 GLY A O 1
ATOM 2439 N N . ILE A 1 308 ? -10.875 13.754 6.844 1.00 92.06 308 ILE A N 1
ATOM 2440 C CA . ILE A 1 308 ? -10.302 12.889 5.814 1.00 92.06 308 ILE A CA 1
ATOM 2441 C C . ILE A 1 308 ? -11.002 13.185 4.494 1.00 92.06 308 ILE A C 1
ATOM 2443 O O . ILE A 1 308 ? -12.225 13.318 4.454 1.00 92.06 308 ILE A O 1
ATOM 2447 N N . ALA A 1 309 ? -10.243 13.276 3.409 1.00 93.31 309 ALA A N 1
ATOM 2448 C CA . ALA A 1 309 ? -10.785 13.253 2.061 1.00 93.31 309 ALA A CA 1
ATOM 2449 C C . ALA A 1 309 ? -10.681 11.842 1.483 1.00 93.31 309 ALA A C 1
ATOM 2451 O O . ALA A 1 309 ? -9.672 11.164 1.665 1.00 93.31 309 ALA A O 1
ATOM 2452 N N . ARG A 1 310 ? -11.715 11.431 0.753 1.00 93.88 310 ARG A N 1
ATOM 2453 C CA . ARG A 1 310 ? -11.766 10.213 -0.058 1.00 93.88 310 ARG A CA 1
ATOM 2454 C C . ARG A 1 310 ? -11.977 10.607 -1.510 1.00 93.88 310 ARG A C 1
ATOM 2456 O O . ARG A 1 310 ? -12.821 11.457 -1.785 1.00 93.88 310 ARG A O 1
ATOM 2463 N N . ILE A 1 311 ? -11.255 9.975 -2.423 1.00 94.25 311 ILE A N 1
ATOM 2464 C CA . ILE A 1 311 ? -11.456 10.085 -3.866 1.00 94.25 311 ILE A CA 1
ATOM 2465 C C . ILE A 1 311 ? -11.715 8.689 -4.417 1.00 94.25 311 ILE A C 1
ATOM 2467 O O . ILE A 1 311 ? -10.918 7.779 -4.210 1.00 94.25 311 ILE A O 1
ATOM 2471 N N . ASP A 1 312 ? -12.796 8.530 -5.165 1.00 92.88 312 ASP A N 1
ATOM 2472 C CA . ASP A 1 312 ? -13.072 7.321 -5.935 1.00 92.88 312 ASP A CA 1
ATOM 2473 C C . ASP A 1 312 ? -13.757 7.669 -7.266 1.00 92.88 312 ASP A C 1
ATOM 2475 O O . ASP A 1 312 ? -13.791 8.829 -7.684 1.00 92.88 312 ASP A O 1
ATOM 2479 N N . ARG A 1 313 ? -14.316 6.662 -7.947 1.00 91.00 313 ARG A N 1
ATOM 2480 C CA . ARG A 1 313 ? -15.051 6.829 -9.213 1.00 91.00 313 ARG A CA 1
ATOM 2481 C C . ARG A 1 313 ? -16.234 7.805 -9.140 1.00 91.00 313 ARG A C 1
ATOM 2483 O O . ARG A 1 313 ? -16.649 8.326 -10.166 1.00 91.00 313 ARG A O 1
ATOM 2490 N N . THR A 1 314 ? -16.795 8.040 -7.953 1.00 90.44 314 THR A N 1
ATOM 2491 C CA . THR A 1 314 ? -17.926 8.956 -7.733 1.00 90.44 314 THR A CA 1
ATOM 2492 C C . THR A 1 314 ? -17.487 10.397 -7.466 1.00 90.44 314 THR A C 1
ATOM 2494 O O . THR A 1 314 ? -18.328 11.292 -7.427 1.00 90.44 314 THR A O 1
ATOM 2497 N N . GLY A 1 315 ? -16.181 10.638 -7.313 1.00 91.44 315 GLY A N 1
ATOM 2498 C CA . GLY A 1 315 ? -15.599 11.950 -7.054 1.00 91.44 315 GLY A CA 1
ATOM 2499 C C . GLY A 1 315 ? -14.982 12.056 -5.662 1.00 91.44 315 GLY A C 1
ATOM 2500 O O . GLY A 1 315 ? -14.528 11.065 -5.089 1.00 91.44 315 GLY A O 1
ATOM 2501 N N . VAL A 1 316 ? -14.925 13.283 -5.134 1.00 93.19 316 VAL A N 1
ATOM 2502 C CA . VAL A 1 316 ? -14.362 13.561 -3.808 1.00 93.19 316 VAL A CA 1
ATOM 2503 C C . VAL A 1 316 ? -15.455 13.626 -2.741 1.00 93.19 316 VAL A C 1
ATOM 2505 O O . VAL A 1 316 ? -16.494 14.257 -2.936 1.00 93.19 316 VAL A O 1
ATOM 2508 N N . ARG A 1 317 ? -15.198 13.025 -1.579 1.00 92.88 317 ARG A N 1
ATOM 2509 C CA . ARG A 1 317 ? -16.001 13.172 -0.356 1.00 92.88 317 ARG A CA 1
ATOM 2510 C C . ARG A 1 317 ? -15.105 13.541 0.814 1.00 92.88 317 ARG A C 1
ATOM 2512 O O . ARG A 1 317 ? -13.916 13.228 0.808 1.00 92.88 317 ARG A O 1
ATOM 2519 N N . THR A 1 318 ? -15.671 14.207 1.817 1.00 93.06 318 THR A N 1
ATOM 2520 C CA . THR A 1 318 ? -14.940 14.549 3.043 1.00 93.06 318 THR A CA 1
ATOM 2521 C C . THR A 1 318 ? -15.680 14.057 4.276 1.00 93.06 318 THR A C 1
ATOM 2523 O O . THR A 1 318 ? -16.908 14.088 4.324 1.00 93.06 318 THR A O 1
ATOM 2526 N N . PHE A 1 319 ? -14.913 13.624 5.267 1.00 91.38 319 PHE A N 1
ATOM 2527 C CA . PHE A 1 319 ? -15.391 13.043 6.513 1.00 91.38 319 PHE A CA 1
ATOM 2528 C C . PHE A 1 319 ? -14.777 13.792 7.689 1.00 91.38 319 PHE A C 1
ATOM 2530 O O . PHE A 1 319 ? -13.601 14.162 7.635 1.00 91.38 319 PHE A O 1
ATOM 2537 N N . SER A 1 320 ? -15.548 14.006 8.750 1.00 88.69 320 SER A N 1
ATOM 2538 C CA . SER A 1 320 ? -14.999 14.461 10.027 1.00 88.69 320 SER A CA 1
ATOM 2539 C C . SER A 1 320 ? -14.483 13.264 10.824 1.00 88.69 320 SER A C 1
ATOM 2541 O O . SER A 1 320 ? -15.041 12.163 10.761 1.00 88.69 320 SER A O 1
ATOM 2543 N N . LEU A 1 321 ? -13.390 13.475 11.559 1.00 83.62 321 LEU A N 1
ATOM 2544 C CA . LEU A 1 321 ? -12.882 12.468 12.484 1.00 83.62 321 LEU A CA 1
ATOM 2545 C C . LEU A 1 321 ? -13.842 12.312 13.676 1.00 83.62 321 LEU A C 1
ATOM 2547 O O . LEU A 1 321 ? -14.446 13.305 14.088 1.00 83.62 321 LEU A O 1
ATOM 2551 N N . PRO A 1 322 ? -13.946 11.107 14.270 1.00 75.00 322 PRO A N 1
ATOM 2552 C CA . PRO A 1 322 ? -14.713 10.924 15.502 1.00 75.00 322 PRO A CA 1
ATOM 2553 C C . PRO A 1 322 ? -14.067 11.653 16.689 1.00 75.00 322 PRO A C 1
ATOM 2555 O O . PRO A 1 322 ? -14.747 11.959 17.663 1.00 75.00 322 PRO A O 1
ATOM 2558 N N . TYR A 1 323 ? -12.762 11.925 16.585 1.00 77.44 323 TYR A N 1
ATOM 2559 C CA . TYR A 1 323 ? -11.923 12.489 17.633 1.00 77.44 323 TYR A CA 1
ATOM 2560 C C . TYR A 1 323 ? -11.054 13.610 17.056 1.00 77.44 323 TYR A C 1
ATOM 2562 O O . TYR A 1 323 ? -10.047 13.326 16.402 1.00 77.44 323 TYR A O 1
ATOM 2570 N N . PRO A 1 324 ? -11.439 14.884 17.223 1.00 71.50 324 PRO A N 1
ATOM 2571 C CA . PRO A 1 324 ? -10.671 16.014 16.696 1.00 71.50 324 PRO A CA 1
ATOM 2572 C C . PRO A 1 324 ? -9.272 16.165 17.324 1.00 71.50 324 PRO A C 1
ATOM 2574 O O . PRO A 1 324 ? -8.417 16.840 16.759 1.00 71.50 324 PRO A O 1
ATOM 2577 N N . GLU A 1 325 ? -9.028 15.541 18.475 1.00 75.62 325 GLU A N 1
ATOM 2578 C CA . GLU A 1 325 ? -7.738 15.456 19.171 1.00 75.62 325 GLU A CA 1
ATOM 2579 C C . GLU A 1 325 ? -6.785 14.381 18.609 1.00 75.62 325 GLU A C 1
ATOM 2581 O O . GLU A 1 325 ? -5.667 14.220 19.103 1.00 75.62 325 GLU A O 1
ATOM 2586 N N . PHE A 1 326 ? -7.214 13.612 17.605 1.00 78.69 326 PHE A N 1
ATOM 2587 C CA . PHE A 1 326 ? -6.372 12.601 16.976 1.00 78.69 326 PHE A CA 1
ATOM 2588 C C . PHE A 1 326 ? -5.493 13.219 15.883 1.00 78.69 326 PHE A C 1
ATOM 2590 O O . PHE A 1 326 ? -5.979 13.722 14.867 1.00 78.69 326 PHE A O 1
ATOM 2597 N N . GLU A 1 327 ? -4.179 13.147 16.068 1.00 83.56 327 GLU A N 1
ATOM 2598 C CA . GLU A 1 327 ? -3.195 13.592 15.085 1.00 83.56 327 GLU A CA 1
ATOM 2599 C C . GLU A 1 327 ? -2.753 12.404 14.230 1.00 83.56 327 GLU A C 1
ATOM 2601 O O . GLU A 1 327 ? -2.065 11.505 14.717 1.00 83.56 327 GLU A O 1
ATOM 2606 N N . VAL A 1 328 ? -3.145 12.385 12.952 1.00 82.56 328 VAL A N 1
ATOM 2607 C CA . VAL A 1 328 ? -2.716 11.345 12.005 1.00 82.56 328 VAL A CA 1
ATOM 2608 C C . VAL A 1 328 ? -1.205 11.444 11.788 1.00 82.56 328 VAL A C 1
ATOM 2610 O O . VAL A 1 328 ? -0.677 12.509 11.464 1.00 82.56 328 VAL A O 1
ATOM 2613 N N . SER A 1 329 ? -0.498 10.328 11.949 1.00 77.81 329 SER A N 1
ATOM 2614 C CA . SER A 1 329 ? 0.942 10.233 11.732 1.00 77.81 329 SER A CA 1
ATOM 2615 C C . SER A 1 329 ? 1.257 9.746 10.316 1.00 77.81 329 SER A C 1
ATOM 2617 O O . SER A 1 329 ? 0.569 8.894 9.751 1.00 77.81 329 SER A O 1
ATOM 2619 N N . ASN A 1 330 ? 2.327 10.300 9.735 1.00 71.00 330 ASN A N 1
ATOM 2620 C CA . ASN A 1 330 ? 2.866 9.920 8.420 1.00 71.00 330 ASN A CA 1
ATOM 2621 C C . ASN A 1 330 ? 1.855 9.975 7.259 1.00 71.00 330 ASN A C 1
ATOM 2623 O O . ASN A 1 330 ? 2.032 9.267 6.271 1.00 71.00 330 ASN A O 1
ATOM 2627 N N . ASP A 1 331 ? 0.789 10.770 7.392 1.00 75.94 331 ASP A N 1
ATOM 2628 C CA . ASP A 1 331 ? -0.315 10.859 6.430 1.00 75.94 331 ASP A CA 1
ATOM 2629 C C . ASP A 1 331 ? -0.932 9.488 6.058 1.00 75.94 331 ASP A C 1
ATOM 2631 O O . ASP A 1 331 ? -1.599 9.368 5.029 1.00 75.94 331 ASP A O 1
ATOM 2635 N N . ASN A 1 332 ? -0.721 8.441 6.872 1.00 79.19 332 ASN A N 1
ATOM 2636 C CA . ASN A 1 332 ? -1.071 7.070 6.512 1.00 79.19 332 ASN A CA 1
ATOM 2637 C C . ASN A 1 332 ? -2.546 6.782 6.812 1.00 79.19 332 ASN A C 1
ATOM 2639 O O . ASN A 1 332 ? -2.954 6.552 7.953 1.00 79.19 332 ASN A O 1
ATOM 2643 N N . VAL A 1 333 ? -3.339 6.819 5.748 1.00 88.06 333 VAL A N 1
ATOM 2644 C CA . VAL A 1 333 ? -4.796 6.715 5.763 1.00 88.06 333 VAL A CA 1
ATOM 2645 C C . VAL A 1 333 ? -5.181 5.740 4.666 1.00 88.06 333 VAL A C 1
ATOM 2647 O O . VAL A 1 333 ? -4.892 5.998 3.504 1.00 88.06 333 VAL A O 1
ATOM 2650 N N . SER A 1 334 ? -5.842 4.631 4.986 1.00 89.94 334 SER A N 1
ATOM 2651 C CA . SER A 1 334 ? -6.251 3.665 3.956 1.00 89.94 334 SER A CA 1
ATOM 2652 C C . SER A 1 334 ? -7.683 3.202 4.145 1.00 89.94 334 SER A C 1
ATOM 2654 O O . SER A 1 334 ? -8.119 2.965 5.268 1.00 89.94 334 SER A O 1
ATOM 2656 N N . PHE A 1 335 ? -8.418 3.084 3.041 1.00 92.69 335 PHE A N 1
ATOM 2657 C CA . PHE A 1 335 ? -9.758 2.509 3.040 1.00 92.69 335 PHE A CA 1
ATOM 2658 C C . PHE A 1 335 ? -9.705 1.008 2.754 1.00 92.69 335 PHE A C 1
ATOM 2660 O O . PHE A 1 335 ? -8.805 0.517 2.073 1.00 92.69 335 PHE A O 1
ATOM 2667 N N . SER A 1 336 ? -10.694 0.291 3.272 1.00 92.94 336 SER A N 1
ATOM 2668 C CA . SER A 1 336 ? -10.990 -1.095 2.922 1.00 92.94 336 SER A CA 1
ATOM 2669 C C . SER A 1 336 ? -11.494 -1.210 1.477 1.00 92.94 336 SER A C 1
ATOM 2671 O O . SER A 1 336 ? -11.886 -0.218 0.863 1.00 92.94 336 SER A O 1
ATOM 2673 N N . LYS A 1 337 ? -11.536 -2.434 0.935 1.00 91.38 337 LYS A N 1
ATOM 2674 C CA . LYS A 1 337 ? -11.996 -2.745 -0.438 1.00 91.38 337 LYS A CA 1
ATOM 2675 C C . LYS A 1 337 ? -13.365 -2.188 -0.777 1.00 91.38 337 LYS A C 1
ATOM 2677 O O . LYS A 1 337 ? -13.597 -1.685 -1.869 1.00 91.38 337 LYS A O 1
ATOM 2682 N N . ASP A 1 338 ? -14.280 -2.334 0.166 1.00 90.12 338 ASP A N 1
ATOM 2683 C CA . ASP A 1 338 ? -15.659 -1.876 0.066 1.00 90.12 338 ASP A CA 1
ATOM 2684 C C . ASP A 1 338 ? -15.796 -0.368 0.339 1.00 90.12 338 ASP A C 1
ATOM 2686 O O . ASP A 1 338 ? -16.866 0.208 0.146 1.00 90.12 338 ASP A O 1
ATOM 2690 N N . GLY A 1 339 ? -14.716 0.295 0.768 1.00 91.38 339 GLY A N 1
ATOM 2691 C CA . GLY A 1 339 ? -14.714 1.695 1.169 1.00 91.38 339 GLY A CA 1
ATOM 2692 C C . GLY A 1 339 ? -15.506 1.971 2.444 1.00 91.38 339 GLY A C 1
ATOM 2693 O O . GLY A 1 339 ? -15.830 3.133 2.694 1.00 91.38 339 GLY A O 1
ATOM 2694 N N . CYS A 1 340 ? -15.849 0.938 3.217 1.00 92.50 340 CYS A N 1
ATOM 2695 C CA . CYS A 1 340 ? -16.678 1.044 4.415 1.00 92.50 340 CYS A CA 1
ATOM 2696 C C . CYS A 1 340 ? -15.889 1.256 5.702 1.00 92.50 340 CYS A C 1
ATOM 2698 O O . CYS A 1 340 ? -16.443 1.744 6.688 1.00 92.50 340 CYS A O 1
ATOM 2700 N N . TYR A 1 341 ? -14.606 0.919 5.689 1.00 92.88 341 TYR A N 1
ATOM 2701 C CA . TYR A 1 341 ? -13.716 1.024 6.827 1.00 92.88 341 TYR A CA 1
ATOM 2702 C C . TYR A 1 341 ? -12.498 1.845 6.444 1.00 92.88 341 TYR A C 1
ATOM 2704 O O . TYR A 1 341 ? -12.018 1.800 5.312 1.00 92.88 341 TYR A O 1
ATOM 2712 N N . LEU A 1 342 ? -11.992 2.591 7.410 1.00 92.12 342 LEU A N 1
ATOM 2713 C CA . LEU A 1 342 ? -10.811 3.416 7.268 1.00 92.12 342 LEU A CA 1
ATOM 2714 C C . LEU A 1 342 ? -9.839 3.086 8.395 1.00 92.12 342 LEU A C 1
ATOM 2716 O O . LEU A 1 342 ? -10.232 3.073 9.560 1.00 92.12 342 LEU A O 1
ATOM 2720 N N . LEU A 1 343 ? -8.581 2.849 8.037 1.00 90.62 343 LEU A N 1
ATOM 2721 C CA . LEU A 1 343 ? -7.472 2.740 8.973 1.00 90.62 343 LEU A CA 1
ATOM 2722 C C . LEU A 1 343 ? -6.753 4.075 9.063 1.00 90.62 343 LEU A C 1
ATOM 2724 O O . LEU A 1 343 ? -6.339 4.638 8.046 1.00 90.62 343 LEU A O 1
ATOM 2728 N N . LEU A 1 344 ? -6.592 4.542 10.295 1.00 88.62 344 LEU A N 1
ATOM 2729 C CA . LEU A 1 344 ? -5.839 5.734 10.650 1.00 88.62 344 LEU A CA 1
ATOM 2730 C C . LEU A 1 344 ? -4.754 5.349 11.642 1.00 88.62 344 LEU A C 1
ATOM 2732 O O . LEU A 1 344 ? -5.041 4.712 12.653 1.00 88.62 344 LEU A O 1
ATOM 2736 N N . GLN A 1 345 ? -3.525 5.768 11.377 1.00 86.12 345 GLN A N 1
ATOM 2737 C CA . GLN A 1 345 ? -2.431 5.663 12.332 1.00 86.12 345 GLN A CA 1
ATOM 2738 C C . GLN A 1 345 ? -2.113 7.056 12.874 1.00 86.12 345 GLN A C 1
ATOM 2740 O O . GLN A 1 345 ? -2.100 8.018 12.111 1.00 86.12 345 GLN A O 1
ATOM 2745 N N . GLY A 1 346 ? -1.899 7.198 14.180 1.00 85.50 346 GLY A N 1
ATOM 2746 C CA . GLY A 1 346 ? -1.717 8.520 14.777 1.00 85.50 346 GLY A CA 1
ATOM 2747 C C . GLY A 1 346 ? -1.494 8.518 16.280 1.00 85.50 346 GLY A C 1
ATOM 2748 O O . GLY A 1 346 ? -1.242 7.478 16.883 1.00 85.50 346 GLY A O 1
ATOM 2749 N N . THR A 1 347 ? -1.559 9.696 16.885 1.00 82.25 347 THR A N 1
ATOM 2750 C CA . THR A 1 347 ? -1.353 9.918 18.322 1.00 82.25 347 THR A CA 1
ATOM 2751 C C . THR A 1 347 ? -2.454 10.798 18.898 1.00 82.25 347 THR A C 1
ATOM 2753 O O . THR A 1 347 ? -2.959 11.689 18.218 1.00 82.25 347 THR A O 1
ATOM 2756 N N . TRP A 1 348 ? -2.800 10.593 20.167 1.00 78.38 348 TRP A N 1
A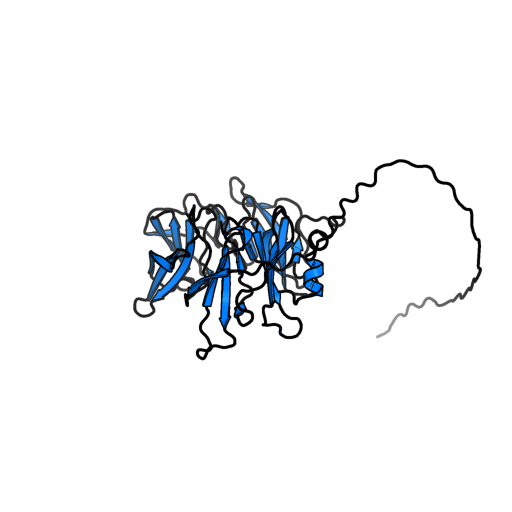TOM 2757 C CA . TRP A 1 348 ? -3.750 11.450 20.879 1.00 78.38 348 TRP A CA 1
ATOM 2758 C C . TRP A 1 348 ? -3.047 12.678 21.443 1.00 78.38 348 TRP A C 1
ATOM 2760 O O . TRP A 1 348 ? -2.109 12.544 22.228 1.00 78.38 348 TRP A O 1
ATOM 2770 N N . SER A 1 349 ? -3.529 13.876 21.114 1.00 67.12 349 SER A N 1
ATOM 2771 C CA . SER A 1 349 ? -2.947 15.126 21.616 1.00 67.12 349 SER A CA 1
ATOM 2772 C C . SER A 1 349 ? -3.293 15.430 23.087 1.00 67.12 349 SER A C 1
ATOM 2774 O O . SER A 1 349 ? -2.873 16.463 23.600 1.00 67.12 349 SER A O 1
ATOM 2776 N N . GLY A 1 350 ? -4.068 14.570 23.768 1.00 58.81 350 GLY A N 1
ATOM 2777 C CA . GLY A 1 350 ? -4.599 14.813 25.122 1.00 58.81 350 GLY A CA 1
ATOM 2778 C C . GLY A 1 350 ? -4.414 13.690 26.154 1.00 58.81 350 GLY A C 1
ATOM 2779 O O . GLY A 1 350 ? -4.964 13.799 27.246 1.00 58.81 350 GLY A O 1
ATOM 2780 N N . GLY A 1 351 ? -3.685 12.613 25.837 1.00 55.25 351 GLY A N 1
ATOM 2781 C CA . GLY A 1 351 ? -3.450 11.497 26.767 1.00 55.25 351 GLY A CA 1
ATOM 2782 C C . GLY A 1 351 ? -2.177 11.656 27.611 1.00 55.25 351 GLY A C 1
ATOM 2783 O O . GLY A 1 351 ? -1.182 12.191 27.130 1.00 55.25 351 GLY A O 1
ATOM 2784 N N . GLU A 1 352 ? -2.182 11.140 28.849 1.00 44.59 352 GLU A N 1
ATOM 2785 C CA . GLU A 1 352 ? -1.021 11.148 29.768 1.00 44.59 352 GLU A CA 1
ATOM 2786 C C . GLU A 1 352 ? 0.186 10.338 29.258 1.00 44.59 352 GLU A C 1
ATOM 2788 O O . GLU A 1 352 ? 1.311 10.552 29.706 1.00 44.59 352 GLU A O 1
ATOM 2793 N N . VAL A 1 353 ? -0.015 9.435 28.293 1.00 47.75 353 VAL A N 1
ATOM 2794 C CA . VAL A 1 353 ? 1.061 8.630 27.702 1.00 47.75 353 VAL A CA 1
ATOM 2795 C C . VAL A 1 353 ? 1.428 9.202 26.337 1.00 47.75 353 VAL A C 1
ATOM 2797 O O . VAL A 1 353 ? 0.913 8.784 25.299 1.00 47.75 353 VAL A O 1
ATOM 2800 N N . SER A 1 354 ? 2.327 10.185 26.337 1.00 45.41 354 SER A N 1
ATOM 2801 C CA . SER A 1 354 ? 2.939 10.675 25.105 1.00 45.41 354 SER A CA 1
ATOM 2802 C C . SER A 1 354 ? 3.759 9.552 24.450 1.00 45.41 354 SER A C 1
ATOM 2804 O O . SER A 1 354 ? 4.602 8.924 25.086 1.00 45.41 354 SER A O 1
ATOM 2806 N N . GLY A 1 355 ? 3.497 9.269 23.170 1.00 52.56 355 GLY A N 1
ATOM 2807 C CA . GLY A 1 355 ? 4.366 8.421 22.341 1.00 52.56 355 GLY A CA 1
ATOM 2808 C C . GLY A 1 355 ? 3.805 7.077 21.871 1.00 52.56 355 GLY A C 1
ATOM 2809 O O . GLY A 1 355 ? 4.442 6.445 21.028 1.00 52.56 355 GLY A O 1
ATOM 2810 N N . ASN A 1 356 ? 2.620 6.647 22.314 1.00 59.34 356 ASN A N 1
ATOM 2811 C CA . ASN A 1 356 ? 2.008 5.440 21.751 1.00 59.34 356 ASN A CA 1
ATOM 2812 C C . ASN A 1 356 ? 1.299 5.775 20.436 1.00 59.34 356 ASN A C 1
ATOM 2814 O O . ASN A 1 356 ? 0.408 6.620 20.387 1.00 59.34 356 ASN A O 1
ATOM 2818 N N . THR A 1 357 ? 1.724 5.127 19.353 1.00 68.19 357 THR A N 1
ATOM 2819 C CA . THR A 1 357 ? 1.019 5.204 18.073 1.00 68.19 357 THR A CA 1
ATOM 2820 C C . THR A 1 357 ? -0.217 4.316 18.149 1.00 68.19 357 THR A C 1
ATOM 2822 O O . THR A 1 357 ? -0.111 3.124 18.424 1.00 68.19 357 THR A O 1
ATOM 2825 N N . HIS A 1 358 ? -1.380 4.903 17.903 1.00 77.12 358 HIS A N 1
ATOM 2826 C CA . HIS A 1 358 ? -2.661 4.221 17.878 1.00 77.12 358 HIS A CA 1
ATOM 2827 C C . HIS A 1 358 ? -3.077 3.956 16.439 1.00 77.12 358 HIS A C 1
ATOM 2829 O O . HIS A 1 358 ? -2.958 4.818 15.566 1.00 77.12 358 HIS A O 1
ATOM 2835 N N . LEU A 1 359 ? -3.609 2.764 16.221 1.00 77.31 359 LEU A N 1
ATOM 2836 C CA . LEU A 1 359 ? -4.349 2.405 15.029 1.00 77.31 359 LEU A CA 1
ATOM 2837 C C . LEU A 1 359 ? -5.836 2.537 15.335 1.00 77.31 359 LEU A C 1
ATOM 2839 O O . LEU A 1 359 ? -6.297 1.952 16.310 1.00 77.31 359 LEU A O 1
ATOM 2843 N N . LEU A 1 360 ? -6.576 3.270 14.508 1.00 78.88 360 LEU A N 1
ATOM 2844 C CA . LEU A 1 360 ? -8.031 3.351 14.561 1.00 78.88 360 LEU A CA 1
ATOM 2845 C C . LEU A 1 360 ? -8.612 2.701 13.311 1.00 78.88 360 LEU A C 1
ATOM 2847 O O . LEU A 1 360 ? -8.255 3.088 12.199 1.00 78.88 360 LEU A O 1
ATOM 2851 N N . ALA A 1 361 ? -9.541 1.769 13.494 1.00 79.81 361 ALA A N 1
ATOM 2852 C CA . ALA A 1 361 ? -10.473 1.371 12.452 1.00 79.81 361 ALA A CA 1
ATOM 2853 C C . ALA A 1 361 ? -11.791 2.108 12.677 1.00 79.81 361 ALA A C 1
ATOM 2855 O O . ALA A 1 361 ? -12.418 1.991 13.737 1.00 79.81 361 ALA A O 1
ATOM 2856 N N . VAL A 1 362 ? -12.211 2.879 11.681 1.00 83.31 362 VAL A N 1
ATOM 2857 C CA . VAL A 1 362 ? -13.445 3.662 11.742 1.00 83.31 362 VAL A CA 1
ATOM 2858 C C . VAL A 1 362 ? -14.376 3.299 10.592 1.00 83.31 362 VAL A C 1
ATOM 2860 O O . VAL A 1 362 ? -13.921 2.987 9.494 1.00 83.31 362 VAL A O 1
ATOM 2863 N N . GLN A 1 363 ? -15.681 3.323 10.847 1.00 88.44 363 GLN A N 1
ATOM 2864 C CA . GLN A 1 363 ? -16.715 3.019 9.865 1.00 88.44 363 GLN A CA 1
ATOM 2865 C C . GLN A 1 363 ? -17.197 4.284 9.161 1.00 88.44 363 GLN A C 1
ATOM 2867 O O . GLN A 1 363 ? -17.436 5.317 9.794 1.00 88.44 363 GLN A O 1
ATOM 2872 N N . VAL A 1 364 ? -17.404 4.161 7.855 1.00 87.44 364 VAL A N 1
ATOM 2873 C CA . VAL A 1 364 ? -18.106 5.133 7.023 1.00 87.44 364 VAL A CA 1
ATOM 2874 C C . VAL A 1 364 ? -19.619 5.001 7.263 1.00 87.44 364 VAL A C 1
ATOM 2876 O O . VAL A 1 364 ? -20.142 3.890 7.144 1.00 87.44 364 VAL A O 1
ATOM 2879 N N . PRO A 1 365 ? -20.344 6.090 7.588 1.00 82.06 365 PRO A N 1
ATOM 2880 C CA . PRO A 1 365 ? -21.754 6.018 7.992 1.00 82.06 365 PRO A CA 1
ATOM 2881 C C . PRO A 1 365 ? -22.685 5.352 6.984 1.00 82.06 365 PRO A C 1
ATOM 2883 O O . PRO A 1 365 ? -23.620 4.661 7.377 1.00 82.06 365 PRO A O 1
ATOM 2886 N N . GLU A 1 366 ? -22.427 5.510 5.684 1.00 84.31 366 GLU A N 1
ATOM 2887 C CA . GLU A 1 366 ? -23.252 4.898 4.638 1.00 84.31 366 GLU A CA 1
ATOM 2888 C C . GLU A 1 366 ? -23.217 3.358 4.650 1.00 84.31 366 GLU A C 1
ATOM 2890 O O . GLU A 1 366 ? -24.065 2.719 4.024 1.00 84.31 366 GLU A O 1
ATOM 2895 N N . CYS A 1 367 ? -22.259 2.762 5.363 1.00 86.00 367 CYS A N 1
ATOM 2896 C CA . CYS A 1 367 ? -22.090 1.318 5.480 1.00 86.00 367 CYS A CA 1
ATOM 2897 C C . CYS A 1 367 ? -22.671 0.720 6.768 1.00 86.00 367 CYS A C 1
ATOM 2899 O O . CYS A 1 367 ? -22.628 -0.497 6.941 1.00 86.00 367 CYS A O 1
ATOM 2901 N N . SER A 1 368 ? -23.214 1.537 7.674 1.00 75.31 368 SER A N 1
ATOM 2902 C CA . SER A 1 368 ? -23.913 1.059 8.868 1.00 75.31 368 SER A CA 1
ATOM 2903 C C . SER A 1 368 ? -25.336 0.631 8.483 1.00 75.31 368 SER A C 1
ATOM 2905 O O . SER A 1 368 ? -26.260 1.441 8.530 1.00 75.31 368 SER A O 1
ATOM 2907 N N . ARG A 1 369 ? -25.503 -0.616 8.034 1.00 62.28 369 ARG A N 1
ATOM 2908 C CA . ARG A 1 369 ? -26.820 -1.237 7.818 1.00 62.28 369 ARG A CA 1
ATOM 2909 C C . ARG A 1 369 ? -27.156 -2.221 8.918 1.00 62.28 369 ARG A C 1
ATOM 2911 O O . ARG A 1 369 ? -26.224 -2.932 9.353 1.00 62.28 369 ARG A O 1
#

pLDDT: mean 80.46, std 18.62, range [28.66, 98.31]